Protein AF-A0A960AP74-F1 (afdb_monomer_lite)

pLDDT: mean 93.53, std 6.57, range [46.78, 98.81]

Sequence (228 aa):
TPADGPEHVERALRAAVAAGHDTDTVAAIAGSLLGAKWGVSAIPLDWRRRVHGWPGLTGRDLARLASVAVTGDEWPRRLYEGVDPQGPPVPLAADPGVWVGDVFGLADLPHEVTSVVSLCRLGDQQVPAHIPADKHVEVWLIDNAAPEENPHLEFVARDTVDLIARLRDAGETVYVHCVQARSRTPFIAAMYTARVSGVPGVQALHEVSQQLPQAHPNRAFRAHLADV

Structure (mmCIF, N/CA/C/O backbone):
data_AF-A0A960AP74-F1
#
_entry.id   AF-A0A960AP74-F1
#
loop_
_atom_site.group_PDB
_atom_site.id
_atom_site.type_symbol
_atom_site.label_atom_id
_atom_site.label_alt_id
_atom_site.label_comp_id
_atom_site.label_asym_id
_atom_site.label_entity_id
_atom_site.label_seq_id
_atom_site.pdbx_PDB_ins_code
_atom_site.Cartn_x
_atom_site.Cartn_y
_atom_site.Cartn_z
_atom_site.occupancy
_atom_site.B_iso_or_equiv
_atom_site.auth_seq_id
_atom_site.auth_comp_id
_atom_site.auth_asym_id
_atom_site.auth_atom_id
_atom_site.pdbx_PDB_model_num
ATOM 1 N N . THR A 1 1 ? 0.578 9.490 -25.017 1.00 46.78 1 THR A N 1
ATOM 2 C CA . THR A 1 1 ? 0.369 10.817 -24.392 1.00 46.78 1 THR A CA 1
ATOM 3 C C . THR A 1 1 ? 1.328 10.909 -23.228 1.00 46.78 1 THR A C 1
ATOM 5 O O . THR A 1 1 ? 1.418 9.897 -22.532 1.00 46.78 1 THR A O 1
ATOM 8 N N . PRO A 1 2 ? 2.077 12.006 -23.033 1.00 49.59 2 PRO A N 1
ATOM 9 C CA . PRO A 1 2 ? 2.968 12.110 -21.890 1.00 49.59 2 PRO A CA 1
ATOM 10 C C . PRO A 1 2 ? 2.083 12.353 -20.671 1.00 49.59 2 PRO A C 1
ATOM 12 O O . PRO A 1 2 ? 1.639 13.453 -20.389 1.00 49.59 2 PRO A O 1
ATOM 15 N N . ALA A 1 3 ? 1.669 11.250 -20.069 1.00 56.62 3 ALA A N 1
ATOM 16 C CA . ALA A 1 3 ? 1.396 11.229 -18.654 1.00 56.62 3 ALA A CA 1
ATOM 17 C C . ALA A 1 3 ? 2.725 11.544 -17.955 1.00 56.62 3 ALA A C 1
ATOM 19 O O . ALA A 1 3 ? 3.713 10.861 -18.236 1.00 56.62 3 ALA A O 1
ATOM 20 N N . ASP A 1 4 ? 2.743 12.587 -17.130 1.00 67.62 4 ASP A N 1
ATOM 21 C CA . ASP A 1 4 ? 3.904 12.971 -16.318 1.00 67.62 4 ASP A CA 1
ATOM 22 C C . ASP A 1 4 ? 3.854 12.326 -14.918 1.00 67.62 4 ASP A C 1
ATOM 24 O O . ASP A 1 4 ? 4.683 12.635 -14.065 1.00 67.62 4 ASP A O 1
ATOM 28 N N . GLY A 1 5 ? 2.892 11.424 -14.685 1.00 74.50 5 GLY A N 1
ATOM 29 C CA . GLY A 1 5 ? 2.702 10.698 -13.437 1.00 74.50 5 GLY A CA 1
ATOM 30 C C . GLY A 1 5 ? 2.853 9.173 -13.562 1.00 74.50 5 GLY A C 1
ATOM 31 O O . GLY A 1 5 ? 3.194 8.636 -14.625 1.00 74.50 5 GLY A O 1
ATOM 32 N N . PRO A 1 6 ? 2.605 8.439 -12.464 1.00 82.69 6 PRO A N 1
ATOM 33 C CA . PRO A 1 6 ? 2.788 6.986 -12.377 1.00 82.69 6 PRO A CA 1
ATOM 34 C C . PRO A 1 6 ? 1.937 6.188 -13.379 1.00 82.69 6 PRO A C 1
ATOM 36 O O . PRO A 1 6 ? 2.327 5.096 -13.793 1.00 82.69 6 PRO A O 1
ATOM 39 N N . GLU A 1 7 ? 0.838 6.754 -13.883 1.00 86.50 7 GLU A N 1
ATOM 40 C CA . GLU A 1 7 ? 0.028 6.176 -14.958 1.00 86.50 7 GLU A CA 1
ATOM 41 C C . GLU A 1 7 ? 0.818 5.956 -16.262 1.00 86.50 7 GLU A C 1
ATOM 43 O O . GLU A 1 7 ? 0.428 5.143 -17.107 1.00 86.50 7 GLU A O 1
ATOM 48 N N . HIS A 1 8 ? 1.954 6.641 -16.438 1.00 87.50 8 HIS A N 1
ATOM 49 C CA . HIS A 1 8 ? 2.847 6.407 -17.566 1.00 87.50 8 HIS A CA 1
ATOM 50 C C . HIS A 1 8 ? 3.431 4.992 -17.564 1.00 87.50 8 HIS A C 1
ATOM 52 O O . HIS A 1 8 ? 3.577 4.406 -18.636 1.00 87.50 8 HIS A O 1
ATOM 58 N N . VAL A 1 9 ? 3.723 4.426 -16.385 1.00 92.12 9 VAL A N 1
ATOM 59 C CA . VAL A 1 9 ? 4.283 3.073 -16.252 1.00 92.12 9 VAL A CA 1
ATOM 60 C C . VAL A 1 9 ? 3.325 2.053 -16.854 1.00 92.12 9 VAL A C 1
ATOM 62 O O . VAL A 1 9 ? 3.702 1.302 -17.754 1.00 92.12 9 VAL A O 1
ATOM 65 N N . GLU A 1 10 ? 2.067 2.070 -16.414 1.00 92.50 10 GLU A N 1
ATOM 66 C CA . GLU A 1 10 ? 1.058 1.136 -16.907 1.00 92.50 10 GLU A CA 1
ATOM 67 C C . GLU A 1 10 ? 0.814 1.311 -18.407 1.00 92.50 10 GLU A C 1
ATOM 69 O O . GLU A 1 10 ? 0.814 0.341 -19.167 1.00 92.50 10 GLU A O 1
ATOM 74 N N . ARG A 1 11 ? 0.640 2.554 -18.857 1.00 92.88 11 ARG A N 1
ATOM 75 C CA . ARG A 1 11 ? 0.325 2.841 -20.258 1.00 92.88 11 ARG A CA 1
ATOM 76 C C . ARG A 1 11 ? 1.453 2.450 -21.204 1.00 92.88 11 ARG A C 1
ATOM 78 O O . ARG A 1 11 ? 1.178 1.878 -22.257 1.00 92.88 11 ARG A O 1
ATOM 85 N N . ALA A 1 12 ? 2.696 2.764 -20.850 1.00 93.69 12 ALA A N 1
ATOM 86 C CA . ALA A 1 12 ? 3.855 2.444 -21.670 1.00 93.69 12 ALA A CA 1
ATOM 87 C C . ALA A 1 12 ? 4.109 0.931 -21.712 1.00 93.69 12 ALA A C 1
ATOM 89 O O . ALA A 1 12 ? 4.360 0.401 -22.791 1.00 93.69 12 ALA A O 1
ATOM 90 N N . LEU A 1 13 ? 3.949 0.221 -20.589 1.00 93.38 13 LEU A N 1
ATOM 91 C CA . LEU A 1 13 ? 4.047 -1.241 -20.569 1.00 93.38 13 LEU A CA 1
ATOM 92 C C . LEU A 1 13 ? 2.948 -1.905 -21.400 1.00 93.38 13 LEU A C 1
ATOM 94 O O . LEU A 1 13 ? 3.237 -2.781 -22.210 1.00 93.38 13 LEU A O 1
ATOM 98 N N . ARG A 1 14 ? 1.694 -1.453 -21.283 1.00 94.50 14 ARG A N 1
ATOM 99 C CA . ARG A 1 14 ? 0.602 -1.956 -22.132 1.00 94.50 14 ARG A CA 1
ATOM 100 C C . ARG A 1 14 ? 0.854 -1.689 -23.613 1.00 94.50 14 ARG A C 1
ATOM 102 O O . ARG A 1 14 ? 0.549 -2.548 -24.432 1.00 94.50 14 ARG A O 1
ATOM 109 N N . ALA A 1 15 ? 1.417 -0.532 -23.960 1.00 94.50 15 ALA A N 1
ATOM 110 C CA . ALA A 1 15 ? 1.776 -0.211 -25.338 1.00 94.50 15 ALA A CA 1
ATOM 111 C C . ALA A 1 15 ? 2.921 -1.094 -25.859 1.00 94.50 15 ALA A C 1
ATOM 113 O O . ALA A 1 15 ? 2.830 -1.591 -26.977 1.00 94.50 15 ALA A O 1
ATOM 114 N N . ALA A 1 16 ? 3.955 -1.331 -25.044 1.00 94.19 16 ALA A N 1
ATOM 115 C CA . ALA A 1 16 ? 5.045 -2.253 -25.362 1.00 94.19 16 ALA A CA 1
ATOM 116 C C . ALA A 1 16 ? 4.516 -3.669 -25.632 1.00 94.19 16 ALA A C 1
ATOM 118 O O . ALA A 1 16 ? 4.915 -4.297 -26.607 1.00 94.19 16 ALA A O 1
ATOM 119 N N . VAL A 1 17 ? 3.554 -4.129 -24.824 1.00 93.31 17 VAL A N 1
ATOM 120 C CA . VAL A 1 17 ? 2.897 -5.426 -25.021 1.00 93.31 17 VAL A CA 1
ATOM 121 C C . VAL A 1 17 ? 2.029 -5.451 -26.278 1.00 93.31 17 VAL A C 1
ATOM 123 O O . VAL A 1 17 ? 2.082 -6.393 -27.063 1.00 93.31 17 VAL A O 1
ATOM 126 N N . ALA A 1 18 ? 1.241 -4.403 -26.505 1.00 94.62 18 ALA A N 1
ATOM 127 C CA . ALA A 1 18 ? 0.350 -4.315 -27.657 1.00 94.62 18 ALA A CA 1
ATOM 128 C C . ALA A 1 18 ? 1.091 -4.168 -28.998 1.00 94.62 18 ALA A C 1
ATOM 130 O O . ALA A 1 18 ? 0.501 -4.440 -30.042 1.00 94.62 18 ALA A O 1
ATOM 131 N N . ALA A 1 19 ? 2.362 -3.753 -28.988 1.00 91.88 19 ALA A N 1
ATOM 132 C CA . ALA A 1 19 ? 3.177 -3.622 -30.194 1.00 91.88 19 ALA A CA 1
ATOM 133 C C . ALA A 1 19 ? 3.472 -4.972 -30.886 1.00 91.88 19 ALA A C 1
ATOM 135 O O . ALA A 1 19 ? 3.818 -4.980 -32.067 1.00 91.88 19 ALA A O 1
ATOM 136 N N . GLY A 1 20 ? 3.287 -6.104 -30.194 1.00 88.31 20 GLY A N 1
ATOM 137 C CA . GLY A 1 20 ? 3.444 -7.450 -30.752 1.00 88.31 20 GLY A CA 1
ATOM 138 C C . GLY A 1 20 ? 4.902 -7.915 -30.876 1.00 88.31 20 GLY A C 1
ATOM 139 O O . GLY A 1 20 ? 5.804 -7.352 -30.257 1.00 88.31 20 GLY A O 1
ATOM 140 N N . HIS A 1 21 ? 5.128 -8.971 -31.668 1.00 88.44 21 HIS A N 1
ATOM 141 C CA . HIS A 1 21 ? 6.433 -9.623 -31.880 1.00 88.44 21 HIS A CA 1
ATOM 142 C C . HIS A 1 21 ? 7.077 -10.181 -30.593 1.00 88.44 21 HIS A C 1
ATOM 144 O O . HIS A 1 21 ? 6.449 -10.975 -29.898 1.00 88.44 21 HIS A O 1
ATOM 150 N N . ASP A 1 22 ? 8.328 -9.809 -30.305 1.00 90.94 22 ASP A N 1
ATOM 151 C CA . ASP A 1 22 ? 9.116 -10.192 -29.122 1.00 90.94 22 ASP A CA 1
ATOM 152 C C . ASP A 1 22 ? 8.662 -9.375 -27.898 1.00 90.94 22 ASP A C 1
ATOM 154 O O . ASP A 1 22 ? 9.367 -8.532 -27.339 1.00 90.94 22 ASP A O 1
ATOM 158 N N . THR A 1 23 ? 7.377 -9.532 -27.587 1.00 91.31 23 THR A N 1
ATOM 159 C CA . THR A 1 23 ? 6.635 -8.705 -26.640 1.00 91.31 23 THR A CA 1
ATOM 160 C C . THR A 1 23 ? 7.194 -8.805 -25.225 1.00 91.31 23 THR A C 1
ATOM 162 O O . THR A 1 23 ? 7.262 -7.792 -24.533 1.00 91.31 23 THR A O 1
ATOM 165 N N . ASP A 1 24 ? 7.606 -9.990 -24.785 1.00 89.94 24 ASP A N 1
ATOM 166 C CA . ASP A 1 24 ? 8.195 -10.202 -23.465 1.00 89.94 24 ASP A CA 1
ATOM 167 C C . ASP A 1 24 ? 9.544 -9.490 -23.328 1.00 89.94 24 ASP A C 1
ATOM 169 O O . ASP A 1 24 ? 9.740 -8.769 -22.347 1.00 89.94 24 ASP A O 1
ATOM 173 N N . THR A 1 25 ? 10.429 -9.579 -24.325 1.00 92.94 25 THR A N 1
ATOM 174 C CA . THR A 1 25 ? 11.712 -8.854 -24.308 1.00 92.94 25 THR A CA 1
ATOM 175 C C . THR A 1 25 ? 11.510 -7.339 -24.350 1.00 92.94 25 THR A C 1
ATOM 177 O O . THR A 1 25 ? 12.104 -6.603 -23.557 1.00 92.94 25 THR A O 1
ATOM 180 N N . VAL A 1 26 ? 10.642 -6.842 -25.240 1.00 95.06 26 VAL A N 1
ATOM 181 C CA . VAL A 1 26 ? 10.361 -5.401 -25.360 1.00 95.06 26 VAL A CA 1
ATOM 182 C C . VAL A 1 26 ? 9.721 -4.863 -24.079 1.00 95.06 26 VAL A C 1
ATOM 184 O O . VAL A 1 26 ? 10.133 -3.810 -23.585 1.00 95.06 26 VAL A O 1
ATOM 187 N N . ALA A 1 27 ? 8.756 -5.585 -23.503 1.00 93.69 27 ALA A N 1
ATOM 188 C CA . ALA A 1 27 ? 8.135 -5.215 -22.235 1.00 93.69 27 ALA A CA 1
ATOM 189 C C . ALA A 1 27 ? 9.133 -5.265 -21.071 1.00 93.69 27 ALA A C 1
ATOM 191 O O . ALA A 1 27 ? 9.088 -4.384 -20.213 1.00 93.69 27 ALA A O 1
ATOM 192 N N . ALA A 1 28 ? 10.064 -6.225 -21.056 1.00 92.69 28 ALA A N 1
ATOM 193 C CA . ALA A 1 28 ? 11.122 -6.292 -20.052 1.00 92.69 28 ALA A CA 1
ATOM 194 C C . ALA A 1 28 ? 12.045 -5.064 -20.120 1.00 92.69 28 ALA A C 1
ATOM 196 O O . ALA A 1 28 ? 12.238 -4.391 -19.108 1.00 92.69 28 ALA A O 1
ATOM 197 N N . ILE A 1 29 ? 12.546 -4.708 -21.310 1.00 94.81 29 ILE A N 1
ATOM 198 C CA . ILE A 1 29 ? 13.412 -3.532 -21.505 1.00 94.81 29 ILE A CA 1
ATOM 199 C C . ILE A 1 29 ? 12.668 -2.242 -21.140 1.00 94.81 29 ILE A C 1
ATOM 201 O O . ILE A 1 29 ? 13.182 -1.418 -20.379 1.00 94.81 29 ILE A O 1
ATOM 205 N N . ALA A 1 30 ? 11.444 -2.070 -21.648 1.00 94.94 30 ALA A N 1
ATOM 206 C CA . ALA A 1 30 ? 10.615 -0.913 -21.327 1.00 94.94 30 ALA A CA 1
ATOM 207 C C . ALA A 1 30 ? 10.348 -0.825 -19.816 1.00 94.94 30 ALA A C 1
ATOM 209 O O . ALA A 1 30 ? 10.493 0.246 -19.230 1.00 94.94 30 ALA A O 1
ATOM 210 N N . GLY A 1 31 ? 10.026 -1.950 -19.174 1.00 93.12 31 GLY A N 1
ATOM 211 C CA . GLY A 1 31 ? 9.808 -2.050 -17.735 1.00 93.12 31 GLY A CA 1
ATOM 212 C C . GLY A 1 31 ? 11.031 -1.654 -16.916 1.00 93.12 31 GLY A C 1
ATOM 213 O O . GLY A 1 31 ? 10.891 -0.884 -15.968 1.00 93.12 31 GLY A O 1
ATOM 214 N N . SER A 1 32 ? 12.232 -2.094 -17.304 1.00 92.81 32 SER A N 1
ATOM 215 C CA . SER A 1 32 ? 13.478 -1.684 -16.644 1.00 92.81 32 SER A CA 1
ATOM 216 C C . SER A 1 32 ? 13.708 -0.172 -16.733 1.00 92.81 32 SER A C 1
ATOM 218 O O . SER A 1 32 ? 14.027 0.456 -15.725 1.00 92.81 32 SER A O 1
ATOM 220 N N . LEU A 1 33 ? 13.497 0.434 -17.907 1.00 94.06 33 LEU A N 1
ATOM 221 C CA . LEU A 1 33 ? 13.659 1.882 -18.098 1.00 94.06 33 LEU A CA 1
ATOM 222 C C . LEU A 1 33 ? 12.603 2.691 -17.334 1.00 94.06 33 LEU A C 1
ATOM 224 O O . LEU A 1 33 ? 12.921 3.705 -16.711 1.00 94.06 33 LEU A O 1
ATOM 228 N N . LEU A 1 34 ? 11.348 2.239 -17.354 1.00 93.50 34 LEU A N 1
ATOM 229 C CA . LEU A 1 34 ? 10.250 2.871 -16.623 1.00 93.50 34 LEU A CA 1
ATOM 230 C C . LEU A 1 34 ? 10.464 2.774 -15.112 1.00 93.50 34 LEU A C 1
ATOM 232 O O . LEU A 1 34 ? 10.303 3.777 -14.422 1.00 93.50 34 LEU A O 1
ATOM 236 N N . GLY A 1 35 ? 10.877 1.609 -14.608 1.00 91.62 35 GLY A N 1
ATOM 237 C CA . GLY A 1 35 ? 11.205 1.410 -13.198 1.00 91.62 35 GLY A CA 1
ATOM 238 C C . GLY A 1 35 ? 12.374 2.285 -12.743 1.00 91.62 35 GLY A C 1
ATOM 239 O O . GLY A 1 35 ? 12.291 2.894 -11.680 1.00 91.62 35 GLY A O 1
ATOM 240 N N . ALA A 1 36 ? 13.419 2.420 -13.567 1.00 90.56 36 ALA A N 1
ATOM 241 C CA . ALA A 1 36 ? 14.552 3.301 -13.279 1.00 90.56 36 ALA A CA 1
ATOM 242 C C . ALA A 1 36 ? 14.156 4.787 -13.247 1.00 90.56 36 ALA A C 1
ATOM 244 O O . ALA A 1 36 ? 14.651 5.536 -12.410 1.00 90.56 36 ALA A O 1
ATOM 245 N N . LYS A 1 37 ? 13.257 5.218 -14.142 1.00 91.94 37 LYS A N 1
ATOM 246 C CA . LYS A 1 37 ? 12.803 6.613 -14.220 1.00 91.94 37 LYS A CA 1
ATOM 247 C C . LYS A 1 37 ? 11.813 6.982 -13.113 1.00 91.94 37 LYS A C 1
ATOM 249 O O . LYS A 1 37 ? 11.925 8.058 -12.536 1.00 91.94 37 LYS A O 1
ATOM 254 N N . TRP A 1 38 ? 10.813 6.136 -12.878 1.00 91.94 38 TRP A N 1
ATOM 255 C CA . TRP A 1 38 ? 9.655 6.472 -12.043 1.00 91.94 38 TRP A CA 1
ATOM 256 C C . TRP A 1 38 ? 9.717 5.872 -10.638 1.00 91.94 38 TRP A C 1
ATOM 258 O O . TRP A 1 38 ? 8.996 6.328 -9.751 1.00 91.94 38 TRP A O 1
ATOM 268 N N . GLY A 1 39 ? 10.586 4.886 -10.416 1.00 91.25 39 GLY A N 1
ATOM 269 C CA . GLY A 1 39 ? 10.725 4.197 -9.140 1.00 91.25 39 GLY A CA 1
ATOM 270 C C . GLY A 1 39 ? 9.615 3.179 -8.867 1.00 91.25 39 GLY A C 1
ATOM 271 O O . GLY A 1 39 ? 8.580 3.117 -9.530 1.00 91.25 39 GLY A O 1
ATOM 272 N N . VAL A 1 40 ? 9.835 2.353 -7.842 1.00 91.94 40 VAL A N 1
ATOM 273 C CA . VAL A 1 40 ? 8.951 1.229 -7.487 1.00 91.94 40 VAL A CA 1
ATOM 274 C C . VAL A 1 40 ? 7.559 1.665 -7.010 1.00 91.94 40 VAL A C 1
ATOM 276 O O . VAL A 1 40 ? 6.594 0.919 -7.170 1.00 91.94 40 VAL A O 1
ATOM 279 N N . SER A 1 41 ? 7.430 2.870 -6.447 1.00 93.31 41 SER A N 1
ATOM 280 C CA . SER A 1 41 ? 6.151 3.429 -5.989 1.00 93.31 41 SER A CA 1
ATOM 281 C C . SER A 1 41 ? 5.219 3.837 -7.135 1.00 93.31 41 SER A C 1
ATOM 283 O O . SER A 1 41 ? 4.036 4.036 -6.887 1.00 93.31 41 SER A O 1
ATOM 285 N N . ALA A 1 42 ? 5.711 3.910 -8.376 1.00 94.38 42 ALA A N 1
ATOM 286 C CA . ALA A 1 42 ? 4.885 4.137 -9.563 1.00 94.38 42 ALA A CA 1
ATOM 287 C C . ALA A 1 42 ? 4.329 2.844 -10.188 1.00 94.38 42 ALA A C 1
ATOM 289 O O . ALA A 1 42 ? 3.507 2.903 -11.098 1.00 94.38 42 ALA A O 1
ATOM 290 N N . ILE A 1 43 ? 4.792 1.671 -9.743 1.00 94.38 43 ILE A N 1
ATOM 291 C CA . ILE A 1 43 ? 4.343 0.383 -10.282 1.00 94.38 43 ILE A CA 1
ATOM 292 C C . ILE A 1 43 ? 3.100 -0.069 -9.497 1.00 94.38 43 ILE A C 1
ATOM 294 O O . ILE A 1 43 ? 3.201 -0.182 -8.270 1.00 94.38 43 ILE A O 1
ATOM 298 N N . PRO A 1 44 ? 1.973 -0.395 -10.164 1.00 94.75 44 PRO A N 1
ATOM 299 C CA . PRO A 1 44 ? 0.764 -0.867 -9.492 1.00 94.75 44 PRO A CA 1
ATOM 300 C C . PRO A 1 44 ? 1.037 -2.038 -8.540 1.00 94.75 44 PRO A C 1
ATOM 302 O O . PRO A 1 44 ? 1.706 -3.013 -8.896 1.00 94.75 44 PRO A O 1
ATOM 305 N N . LEU A 1 45 ? 0.500 -1.970 -7.326 1.00 95.44 45 LEU A N 1
ATOM 306 C CA . LEU A 1 45 ? 0.732 -2.941 -6.260 1.00 95.44 45 LEU A CA 1
ATOM 307 C C . LEU A 1 45 ? 0.256 -4.342 -6.648 1.00 95.44 45 LEU A C 1
ATOM 309 O O . LEU A 1 45 ? 0.934 -5.326 -6.348 1.00 95.44 45 LEU A O 1
ATOM 313 N N . ASP A 1 46 ? -0.863 -4.446 -7.369 1.00 92.44 46 ASP A N 1
ATOM 314 C CA . ASP A 1 46 ? -1.347 -5.741 -7.855 1.00 92.44 46 ASP A CA 1
ATOM 315 C C . ASP A 1 46 ? -0.378 -6.378 -8.867 1.00 92.44 46 ASP A C 1
ATOM 317 O O . ASP A 1 46 ? -0.221 -7.596 -8.878 1.00 92.44 46 ASP A O 1
ATOM 321 N N . TRP A 1 47 ? 0.342 -5.575 -9.658 1.00 93.19 47 TRP A N 1
ATOM 322 C CA . TRP A 1 47 ? 1.383 -6.084 -10.556 1.00 93.19 47 TRP A CA 1
ATOM 323 C C . TRP A 1 47 ? 2.616 -6.518 -9.770 1.00 93.19 47 TRP A C 1
ATOM 325 O O . TRP A 1 47 ? 3.149 -7.601 -10.000 1.00 93.19 47 TRP A O 1
ATOM 335 N N . ARG A 1 48 ? 3.041 -5.709 -8.794 1.00 93.00 48 ARG A N 1
ATOM 336 C CA . ARG A 1 48 ? 4.201 -6.008 -7.940 1.00 93.00 48 ARG A CA 1
ATOM 337 C C . ARG A 1 48 ? 4.048 -7.317 -7.168 1.00 93.00 48 ARG A C 1
ATOM 339 O O . ARG A 1 48 ? 5.031 -8.026 -6.991 1.00 93.00 48 ARG A O 1
ATOM 346 N N . ARG A 1 49 ? 2.827 -7.638 -6.741 1.00 90.81 49 ARG A N 1
ATOM 347 C CA . ARG A 1 49 ? 2.485 -8.882 -6.037 1.00 90.81 49 ARG A CA 1
ATOM 348 C C . ARG A 1 49 ? 2.533 -10.123 -6.938 1.00 90.81 49 ARG A C 1
ATOM 350 O O . ARG A 1 49 ? 2.775 -11.220 -6.453 1.00 90.81 49 ARG A O 1
ATOM 357 N N . ARG A 1 50 ? 2.303 -9.953 -8.244 1.00 90.25 50 ARG A N 1
ATOM 358 C CA . ARG A 1 50 ? 2.247 -11.044 -9.236 1.00 90.25 50 ARG A CA 1
ATOM 359 C C . ARG A 1 50 ? 3.558 -11.252 -9.993 1.00 90.25 50 ARG A C 1
ATOM 361 O O . ARG A 1 50 ? 3.744 -12.298 -10.607 1.00 90.25 50 ARG A O 1
ATOM 368 N N . VAL A 1 51 ? 4.446 -10.259 -9.984 1.00 89.62 51 VAL A N 1
ATOM 369 C CA . VAL A 1 51 ? 5.759 -10.350 -10.625 1.00 89.62 51 VAL A CA 1
ATOM 370 C C . VAL A 1 51 ? 6.607 -11.434 -9.960 1.00 89.62 51 VAL A C 1
ATOM 372 O O . VAL A 1 51 ? 6.739 -11.486 -8.736 1.00 89.62 51 VAL A O 1
ATOM 375 N N . HIS A 1 52 ? 7.230 -12.255 -10.802 1.00 89.50 52 HIS A N 1
ATOM 376 C CA . HIS A 1 52 ? 8.155 -13.311 -10.419 1.00 89.50 52 HIS A CA 1
ATOM 377 C C . HIS A 1 52 ? 9.444 -13.224 -11.251 1.00 89.50 52 HIS A C 1
ATOM 379 O O . HIS A 1 52 ? 9.425 -12.844 -12.421 1.00 89.50 52 HIS A O 1
ATOM 385 N N . GLY A 1 53 ? 10.570 -13.592 -10.649 1.00 88.19 53 GLY A N 1
ATOM 386 C CA . GLY A 1 53 ? 11.893 -13.649 -11.265 1.00 88.19 53 GLY A CA 1
ATOM 387 C C . GLY A 1 53 ? 12.548 -15.019 -11.089 1.00 88.19 53 GLY A C 1
ATOM 388 O O . GLY A 1 53 ? 12.118 -15.835 -10.277 1.00 88.19 53 GLY A O 1
ATOM 389 N N . TRP A 1 54 ? 13.610 -15.291 -11.842 1.00 89.88 54 TRP A N 1
ATOM 390 C CA . TRP A 1 54 ? 14.375 -16.538 -11.722 1.00 89.88 54 TRP A CA 1
ATOM 391 C C . TRP A 1 54 ? 15.248 -16.551 -10.448 1.00 89.88 54 TRP A C 1
ATOM 393 O O . TRP A 1 54 ? 15.777 -15.497 -10.095 1.00 89.88 54 TRP A O 1
ATOM 403 N N . PRO A 1 55 ? 15.455 -17.700 -9.763 1.00 93.12 55 PRO A N 1
ATOM 404 C CA . PRO A 1 55 ? 14.877 -19.033 -10.010 1.00 93.12 55 PRO A CA 1
ATOM 405 C C . PRO A 1 55 ? 13.510 -19.256 -9.339 1.00 93.12 55 PRO A C 1
ATOM 407 O O . PRO A 1 55 ? 12.960 -20.349 -9.396 1.00 93.12 55 PRO A O 1
ATOM 410 N N . GLY A 1 56 ? 12.979 -18.233 -8.681 1.00 91.69 56 GLY A N 1
ATOM 411 C CA . GLY A 1 56 ? 11.724 -18.257 -7.928 1.00 91.69 56 GLY A CA 1
ATOM 412 C C . GLY A 1 56 ? 11.577 -17.008 -7.060 1.00 91.69 56 GLY A C 1
ATOM 413 O O . GLY A 1 56 ? 10.980 -17.061 -5.991 1.00 91.69 56 GLY A O 1
ATOM 414 N N . LEU A 1 57 ? 12.203 -15.906 -7.482 1.00 93.56 57 LEU A N 1
ATOM 415 C CA . LEU A 1 57 ? 12.208 -14.638 -6.768 1.00 93.56 57 LEU A CA 1
ATOM 416 C C . LEU A 1 57 ? 10.843 -13.972 -6.886 1.00 93.56 57 LEU A C 1
ATOM 418 O O . LEU A 1 57 ? 10.224 -13.978 -7.946 1.00 93.56 57 LEU A O 1
ATOM 422 N N . THR A 1 58 ? 10.397 -13.347 -5.811 1.00 92.38 58 THR A N 1
ATOM 423 C CA . THR A 1 58 ? 9.165 -12.558 -5.786 1.00 92.38 58 THR A CA 1
ATOM 424 C C . THR A 1 58 ? 9.435 -11.111 -6.210 1.00 92.38 58 THR A C 1
ATOM 426 O O . THR A 1 58 ? 10.583 -10.657 -6.228 1.00 92.38 58 THR A O 1
ATOM 429 N N . GLY A 1 59 ? 8.390 -10.324 -6.483 1.00 90.50 59 GLY A N 1
ATOM 430 C CA . GLY A 1 59 ? 8.538 -8.876 -6.684 1.00 90.50 59 GLY A CA 1
ATOM 431 C C . GLY A 1 59 ? 9.218 -8.161 -5.505 1.00 90.50 59 GLY A C 1
ATOM 432 O O . GLY A 1 59 ? 9.981 -7.214 -5.710 1.00 90.50 59 GLY A O 1
ATOM 433 N N . ARG A 1 60 ? 9.012 -8.651 -4.275 1.00 91.00 60 ARG A N 1
ATOM 434 C CA . ARG A 1 60 ? 9.709 -8.184 -3.067 1.00 91.00 60 ARG A CA 1
ATOM 435 C C . ARG A 1 60 ? 11.210 -8.467 -3.140 1.00 91.00 60 ARG A C 1
ATOM 437 O O . ARG A 1 60 ? 12.012 -7.569 -2.887 1.00 91.00 60 ARG A O 1
ATOM 444 N N . ASP A 1 61 ? 11.593 -9.681 -3.529 1.00 92.31 61 ASP A N 1
ATOM 445 C CA . ASP A 1 61 ? 13.003 -10.061 -3.667 1.00 92.31 61 ASP A CA 1
ATOM 446 C C . ASP A 1 61 ? 13.714 -9.246 -4.744 1.00 92.31 61 ASP A C 1
ATOM 448 O O . ASP A 1 61 ? 14.846 -8.811 -4.541 1.00 92.31 61 ASP A O 1
ATOM 452 N N . LEU A 1 62 ? 13.043 -8.995 -5.869 1.00 92.69 62 LEU A N 1
ATOM 453 C CA . LEU A 1 62 ? 13.588 -8.177 -6.951 1.00 92.69 62 LEU A CA 1
ATOM 454 C C . LEU A 1 62 ? 13.817 -6.727 -6.499 1.00 92.69 62 LEU A C 1
ATOM 456 O O . LEU A 1 62 ? 14.874 -6.161 -6.775 1.00 92.69 62 LEU A O 1
ATOM 460 N N . ALA A 1 63 ? 12.875 -6.138 -5.753 1.00 91.19 63 ALA A N 1
ATOM 461 C CA . ALA A 1 63 ? 13.046 -4.802 -5.180 1.00 91.19 63 ALA A CA 1
ATOM 462 C C . ALA A 1 63 ? 14.202 -4.751 -4.164 1.00 91.19 63 ALA A C 1
ATOM 464 O O . ALA A 1 63 ? 14.984 -3.798 -4.162 1.00 91.19 63 ALA A O 1
ATOM 465 N N . ARG A 1 64 ? 14.350 -5.797 -3.340 1.00 91.69 64 ARG A N 1
ATOM 466 C CA . ARG A 1 64 ? 15.487 -5.952 -2.424 1.00 91.69 64 ARG A CA 1
ATOM 467 C C . ARG A 1 64 ? 16.814 -6.007 -3.180 1.00 91.69 64 ARG A C 1
ATOM 469 O O . ARG A 1 64 ? 17.720 -5.253 -2.843 1.00 91.69 64 ARG A O 1
ATOM 476 N N . LEU A 1 65 ? 16.930 -6.862 -4.198 1.00 92.81 65 LEU A N 1
ATOM 477 C CA . LEU A 1 65 ? 18.149 -6.984 -5.005 1.00 92.81 65 LEU A CA 1
ATOM 478 C C . LEU A 1 65 ? 18.519 -5.659 -5.673 1.00 92.81 65 LEU A C 1
ATOM 480 O O . LEU A 1 65 ? 19.687 -5.282 -5.655 1.00 92.81 65 LEU A O 1
ATOM 484 N N . ALA A 1 66 ? 17.533 -4.931 -6.203 1.00 91.56 66 ALA A N 1
ATOM 485 C CA . ALA A 1 66 ? 17.757 -3.605 -6.768 1.00 91.56 66 ALA A CA 1
ATOM 486 C C . ALA A 1 66 ? 18.298 -2.621 -5.717 1.00 91.56 66 ALA A C 1
ATOM 488 O O . ALA A 1 66 ? 19.253 -1.900 -5.993 1.00 91.56 66 ALA A O 1
ATOM 489 N N . SER A 1 67 ? 17.743 -2.621 -4.499 1.00 91.00 67 SER A N 1
ATOM 490 C CA . SER A 1 67 ? 18.236 -1.768 -3.412 1.00 91.00 67 SER A CA 1
ATOM 491 C C . SER A 1 67 ? 19.675 -2.108 -3.023 1.00 91.00 67 SER A C 1
ATOM 493 O O . SER A 1 67 ? 20.500 -1.205 -2.956 1.00 91.00 67 SER A O 1
ATOM 495 N N . VAL A 1 68 ? 19.986 -3.391 -2.811 1.00 93.69 68 VAL A N 1
ATOM 496 C CA . VAL A 1 68 ? 21.341 -3.851 -2.457 1.00 93.69 68 VAL A CA 1
ATOM 497 C C . VAL A 1 68 ? 22.340 -3.490 -3.559 1.00 93.69 68 VAL A C 1
ATOM 499 O O . VAL A 1 68 ? 23.431 -3.014 -3.269 1.00 93.69 68 VAL A O 1
ATOM 502 N N . ALA A 1 69 ? 21.967 -3.661 -4.830 1.00 93.31 69 ALA A N 1
ATOM 503 C CA . ALA A 1 69 ? 22.834 -3.330 -5.958 1.00 93.31 69 ALA A CA 1
ATOM 504 C C . ALA A 1 69 ? 23.138 -1.825 -6.065 1.00 93.31 69 ALA A C 1
ATOM 506 O O . ALA A 1 69 ? 24.228 -1.455 -6.492 1.00 93.31 69 ALA A O 1
ATOM 507 N N . VAL A 1 70 ? 22.183 -0.965 -5.695 1.00 91.50 70 VAL A N 1
ATOM 508 C CA . VAL A 1 70 ? 22.338 0.496 -5.764 1.00 91.50 70 VAL A CA 1
ATOM 509 C C . VAL A 1 70 ? 23.089 1.049 -4.556 1.00 91.50 70 VAL A C 1
ATOM 511 O O . VAL A 1 70 ? 23.921 1.937 -4.730 1.00 91.50 70 VAL A O 1
ATOM 514 N N . THR A 1 71 ? 22.802 0.567 -3.343 1.00 92.56 71 THR A N 1
ATOM 515 C CA . THR A 1 71 ? 23.399 1.131 -2.120 1.00 92.56 71 THR A CA 1
ATOM 516 C C . THR A 1 71 ? 24.675 0.418 -1.684 1.00 92.56 71 THR A C 1
ATOM 518 O O . THR A 1 71 ? 25.513 1.023 -1.026 1.00 92.56 71 THR A O 1
ATOM 521 N N . GLY A 1 72 ? 24.847 -0.852 -2.061 1.00 94.19 72 GLY A N 1
ATOM 522 C CA . GLY A 1 72 ? 25.921 -1.712 -1.562 1.00 94.19 72 GLY A CA 1
ATOM 523 C C . GLY A 1 72 ? 25.693 -2.227 -0.137 1.00 94.19 72 GLY A C 1
ATOM 524 O O . GLY A 1 72 ? 26.529 -2.971 0.371 1.00 94.19 72 GLY A O 1
ATOM 525 N N . ASP A 1 73 ? 24.576 -1.864 0.498 1.00 92.25 73 ASP A N 1
ATOM 526 C CA . ASP A 1 73 ? 24.259 -2.281 1.862 1.00 92.25 73 ASP A CA 1
ATOM 527 C C . ASP A 1 73 ? 23.643 -3.681 1.885 1.00 92.25 73 ASP A C 1
ATOM 529 O O . ASP A 1 73 ? 22.836 -4.046 1.025 1.00 92.25 73 ASP A O 1
ATOM 533 N N . GLU A 1 74 ? 23.957 -4.453 2.925 1.00 90.31 74 GLU A N 1
ATOM 534 C CA . GLU A 1 74 ? 23.248 -5.702 3.189 1.00 90.31 74 GLU A CA 1
ATOM 535 C C . GLU A 1 74 ? 21.785 -5.432 3.562 1.00 90.31 74 GLU A C 1
ATOM 537 O O . GLU A 1 74 ? 21.465 -4.521 4.331 1.00 90.31 74 GLU A O 1
ATOM 542 N N . TRP A 1 75 ? 20.875 -6.267 3.051 1.00 89.94 75 TRP A N 1
ATOM 543 C CA . TRP A 1 75 ? 19.480 -6.190 3.467 1.00 89.94 75 TRP A CA 1
ATOM 544 C C . TRP A 1 75 ? 19.317 -6.780 4.873 1.00 89.94 75 TRP A C 1
ATOM 546 O O . TRP A 1 75 ? 19.716 -7.925 5.103 1.00 89.94 75 TRP A O 1
ATOM 556 N N . PRO A 1 76 ? 18.705 -6.053 5.818 1.00 87.12 76 PRO A N 1
ATOM 557 C CA . PRO A 1 76 ? 18.608 -6.511 7.193 1.00 87.12 76 PRO A CA 1
ATOM 558 C C . PRO A 1 76 ? 17.649 -7.697 7.335 1.00 87.12 76 PRO A C 1
ATOM 560 O O . PRO A 1 76 ? 16.610 -7.771 6.672 1.00 87.12 76 PRO A O 1
ATOM 563 N N . ARG A 1 77 ? 17.956 -8.595 8.282 1.00 85.19 77 ARG A N 1
ATOM 564 C CA . ARG A 1 77 ? 17.055 -9.704 8.641 1.00 85.19 77 ARG A CA 1
ATOM 565 C C . ARG A 1 77 ? 15.760 -9.222 9.281 1.00 85.19 77 ARG A C 1
ATOM 567 O O . ARG A 1 77 ? 14.673 -9.729 9.001 1.00 85.19 77 ARG A O 1
ATOM 574 N N . ARG A 1 78 ? 15.889 -8.221 10.150 1.00 82.50 78 ARG A N 1
ATOM 575 C CA . ARG A 1 78 ? 14.795 -7.541 10.837 1.00 82.50 78 ARG A CA 1
ATOM 576 C C . ARG A 1 78 ? 15.036 -6.041 10.794 1.00 82.50 78 ARG A C 1
ATOM 578 O O . ARG A 1 78 ? 16.151 -5.575 10.995 1.00 82.50 78 ARG A O 1
ATOM 585 N N . LEU A 1 79 ? 13.978 -5.297 10.521 1.00 86.69 79 LEU A N 1
ATOM 586 C CA . LEU A 1 79 ? 13.912 -3.853 10.665 1.00 86.69 79 LEU A CA 1
ATOM 587 C C . LEU A 1 79 ? 13.155 -3.497 11.943 1.00 86.69 79 LEU A C 1
ATOM 589 O O . LEU A 1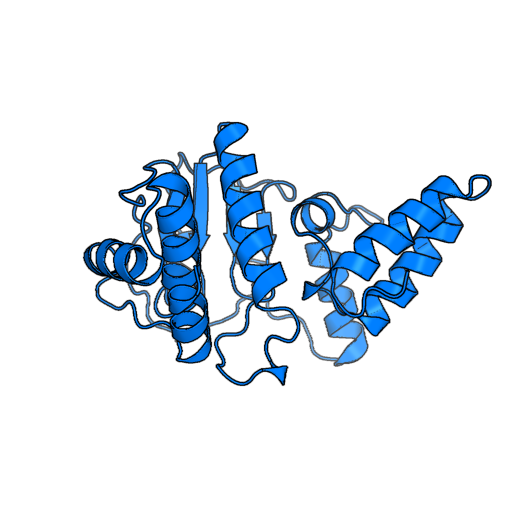 79 ? 12.305 -4.260 12.405 1.00 86.69 79 LEU A O 1
ATOM 593 N N . TYR A 1 80 ? 13.423 -2.287 12.439 1.00 89.56 80 TYR A N 1
ATOM 594 C CA . TYR A 1 80 ? 12.709 -1.660 13.559 1.00 89.56 80 TYR A CA 1
ATOM 595 C C . TYR A 1 80 ? 12.953 -2.319 14.924 1.00 89.56 80 TYR A C 1
ATOM 597 O O . TYR A 1 80 ? 12.100 -2.266 15.808 1.00 89.56 80 TYR A O 1
ATOM 605 N N . GLU A 1 81 ? 14.137 -2.907 15.114 1.00 82.44 81 GLU A N 1
ATOM 606 C CA . GLU A 1 81 ? 14.598 -3.322 16.440 1.00 82.44 81 GLU A CA 1
ATOM 607 C C . GLU A 1 81 ? 14.644 -2.115 17.392 1.00 82.44 81 GLU A C 1
ATOM 609 O O . GLU A 1 81 ? 15.089 -1.030 17.017 1.00 82.44 81 GLU A O 1
ATOM 614 N N . GLY A 1 82 ? 14.148 -2.299 18.619 1.00 83.94 82 GLY A N 1
ATOM 615 C CA . GLY A 1 82 ? 14.080 -1.239 19.632 1.00 83.94 82 GLY A CA 1
ATOM 616 C C . GLY A 1 82 ? 12.886 -0.285 19.509 1.00 83.94 82 GLY A C 1
ATOM 617 O O . GLY A 1 82 ? 12.823 0.687 20.255 1.00 83.94 82 GLY A O 1
ATOM 618 N N . VAL A 1 83 ? 11.943 -0.537 18.596 1.00 90.00 83 VAL A N 1
ATOM 619 C CA . VAL A 1 83 ? 10.654 0.173 18.559 1.00 90.00 83 VAL A CA 1
ATOM 620 C C . VAL A 1 83 ? 9.639 -0.548 19.452 1.00 90.00 83 VAL A C 1
ATOM 622 O O . VAL A 1 83 ? 9.551 -1.772 19.413 1.00 90.00 83 VAL A O 1
ATOM 625 N N . ASP A 1 84 ? 8.853 0.201 20.227 1.00 89.69 84 ASP A N 1
ATOM 626 C CA . ASP A 1 84 ? 7.823 -0.377 21.097 1.00 89.69 84 ASP A CA 1
ATOM 627 C C . ASP A 1 84 ? 6.540 -0.744 20.322 1.00 89.69 84 ASP A C 1
ATOM 629 O O . ASP A 1 84 ? 6.023 0.092 19.560 1.00 89.69 84 ASP A O 1
ATOM 633 N N . PRO A 1 85 ? 5.972 -1.948 20.543 1.00 90.88 85 PRO A N 1
ATOM 634 C CA . PRO A 1 85 ? 4.645 -2.306 20.052 1.00 90.88 85 PRO A CA 1
ATOM 635 C C . PRO A 1 85 ? 3.566 -1.373 20.609 1.00 90.88 85 PRO A C 1
ATOM 637 O O . PRO A 1 85 ? 3.628 -0.947 21.761 1.00 90.88 85 PRO A O 1
ATOM 640 N N . GLN A 1 86 ? 2.561 -1.066 19.798 1.00 89.81 86 GLN A N 1
ATOM 641 C CA . GLN A 1 86 ? 1.417 -0.239 20.181 1.00 89.81 86 GLN A CA 1
ATOM 642 C C . GLN A 1 86 ? 0.193 -1.062 20.584 1.00 89.81 86 GLN A C 1
ATOM 644 O O . GLN A 1 86 ? -0.672 -0.552 21.293 1.00 89.81 86 GLN A O 1
ATOM 649 N N . GLY A 1 87 ? 0.105 -2.319 20.150 1.00 90.31 87 GLY A N 1
ATOM 650 C CA . GLY A 1 87 ? -0.986 -3.213 20.524 1.00 90.31 87 GLY A CA 1
ATOM 651 C C . GLY A 1 87 ? -1.180 -4.364 19.539 1.00 90.31 87 GLY A C 1
ATOM 652 O O . GLY A 1 87 ? -0.484 -4.432 18.524 1.00 90.31 87 GLY A O 1
ATOM 653 N N . PRO A 1 88 ? -2.116 -5.281 19.831 1.00 93.62 88 PRO A N 1
ATOM 654 C CA . PRO A 1 88 ? -2.460 -6.355 18.908 1.00 93.62 88 PRO A CA 1
ATOM 655 C C . PRO A 1 88 ? -3.155 -5.804 17.649 1.00 93.62 88 PRO A C 1
ATOM 657 O O . PRO A 1 88 ? -3.728 -4.709 17.695 1.00 93.62 88 PRO A O 1
ATOM 660 N N . PRO A 1 89 ? -3.164 -6.562 16.537 1.00 96.44 89 PRO A N 1
ATOM 661 C CA . PRO A 1 89 ? -4.040 -6.287 15.402 1.00 96.44 89 PRO A CA 1
ATOM 662 C C . PRO A 1 89 ? -5.496 -6.103 15.845 1.00 96.44 89 PRO A C 1
ATOM 664 O O . PRO A 1 89 ? -6.001 -6.874 16.661 1.00 96.44 89 PRO A O 1
ATOM 667 N N . VAL A 1 90 ? -6.188 -5.115 15.276 1.00 96.75 90 VAL A N 1
ATOM 668 C CA . VAL A 1 90 ? -7.616 -4.871 15.540 1.00 96.75 90 VAL A CA 1
ATOM 669 C C . VAL A 1 90 ? -8.415 -4.831 14.237 1.00 96.75 90 VAL A C 1
ATOM 671 O O . VAL A 1 90 ? -7.918 -4.283 13.250 1.00 96.75 90 VAL A O 1
ATOM 674 N N . PRO A 1 91 ? -9.643 -5.378 14.192 1.00 97.75 91 PRO A N 1
ATOM 675 C CA . PRO A 1 91 ? -10.495 -5.271 13.014 1.00 97.75 91 PRO A CA 1
ATOM 676 C C . PRO A 1 91 ? -10.999 -3.831 12.857 1.00 97.75 91 PRO A C 1
ATOM 678 O O . PRO A 1 91 ? -11.400 -3.182 13.825 1.00 97.75 91 PRO A O 1
ATOM 681 N N . LEU A 1 92 ? -10.994 -3.322 11.632 1.00 97.75 92 LEU A N 1
ATOM 682 C CA . LEU A 1 92 ? -11.491 -1.999 11.285 1.00 97.75 92 LEU A CA 1
ATOM 683 C C . LEU A 1 92 ? -13.021 -1.978 11.407 1.00 97.75 92 LEU A C 1
ATOM 685 O O . LEU A 1 92 ? -13.703 -2.861 10.897 1.00 97.75 92 LEU A O 1
ATOM 689 N N . ALA A 1 93 ? -13.586 -0.962 12.061 1.00 97.50 93 ALA A N 1
ATOM 690 C CA . ALA A 1 93 ? -15.028 -0.907 12.320 1.00 97.50 93 ALA A CA 1
ATOM 691 C C . ALA A 1 93 ? -15.863 -0.860 11.027 1.00 97.50 93 ALA A C 1
ATOM 693 O O . ALA A 1 93 ? -16.959 -1.414 10.980 1.00 97.50 93 ALA A O 1
ATOM 694 N N . ALA A 1 94 ? -15.329 -0.226 9.980 1.00 97.25 94 ALA A N 1
ATOM 695 C CA . ALA A 1 94 ? -15.980 -0.105 8.679 1.00 97.25 94 ALA A CA 1
ATOM 696 C C . ALA A 1 94 ? -15.973 -1.412 7.859 1.00 97.25 94 ALA A C 1
ATOM 698 O O . ALA A 1 94 ? -16.825 -1.596 6.995 1.00 97.25 94 ALA A O 1
ATOM 699 N N . ASP A 1 95 ? -15.030 -2.320 8.127 1.00 98.25 95 ASP A N 1
ATOM 700 C CA . ASP A 1 95 ? -14.940 -3.645 7.504 1.00 98.25 95 ASP A CA 1
ATOM 701 C C . ASP A 1 95 ? -14.173 -4.598 8.436 1.00 98.25 95 ASP A C 1
ATOM 703 O O . ASP A 1 95 ? -12.940 -4.560 8.470 1.00 98.25 95 ASP A O 1
ATOM 707 N N . PRO A 1 96 ? -14.869 -5.488 9.169 1.00 97.25 96 PRO A N 1
ATOM 708 C CA . PRO A 1 96 ? -14.229 -6.402 10.112 1.00 97.25 96 PRO A CA 1
ATOM 709 C C . PRO A 1 96 ? -13.241 -7.402 9.496 1.00 97.25 96 PRO A C 1
ATOM 711 O O . PRO A 1 96 ? -12.515 -8.061 10.237 1.00 97.25 96 PRO A O 1
ATOM 714 N N . GLY A 1 97 ? -13.200 -7.551 8.166 1.00 98.25 97 GLY A N 1
ATOM 715 C CA . GLY A 1 97 ? -12.174 -8.358 7.502 1.00 98.25 97 GLY A CA 1
ATOM 716 C C . GLY A 1 97 ? -10.948 -7.564 7.043 1.00 98.25 97 GLY A C 1
ATOM 717 O O . GLY A 1 97 ? -10.037 -8.149 6.455 1.00 98.25 97 GLY A O 1
ATOM 718 N N . VAL A 1 98 ? -10.886 -6.261 7.327 1.00 98.75 98 VAL A N 1
ATOM 719 C CA . VAL A 1 98 ? -9.652 -5.471 7.275 1.00 98.75 98 VAL A CA 1
ATOM 720 C C . VAL A 1 98 ? -9.152 -5.273 8.698 1.00 98.75 98 VAL A C 1
ATOM 722 O O . VAL A 1 98 ? -9.785 -4.607 9.506 1.00 98.75 98 VAL A O 1
ATOM 725 N N . TRP A 1 99 ? -7.994 -5.834 9.007 1.00 98.56 99 TRP A N 1
ATOM 726 C CA . TRP A 1 99 ? -7.305 -5.666 10.278 1.00 98.56 99 TRP A CA 1
ATOM 727 C C . TRP A 1 99 ? -6.238 -4.589 10.150 1.00 98.56 99 TRP A C 1
ATOM 729 O O . TRP A 1 99 ? -5.568 -4.488 9.124 1.00 98.56 99 TRP A 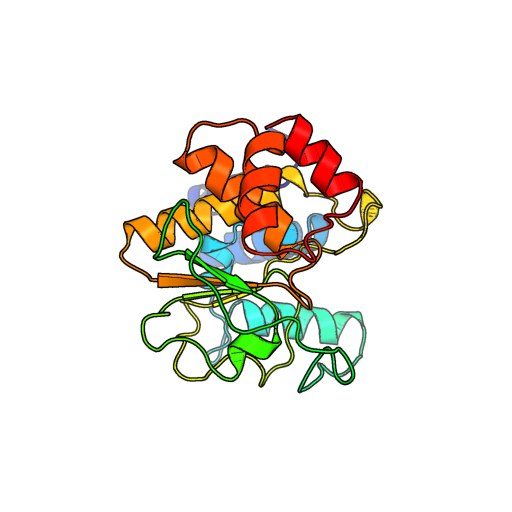O 1
ATOM 739 N N . VAL A 1 100 ? -6.050 -3.797 11.198 1.00 98.31 100 VAL A N 1
ATOM 740 C CA . VAL A 1 100 ? -5.061 -2.720 11.245 1.00 98.31 100 VAL A CA 1
ATOM 741 C C . VAL A 1 100 ? -4.144 -2.872 12.448 1.00 98.31 100 VAL A C 1
ATOM 743 O O . VAL A 1 100 ? -4.558 -3.347 13.504 1.00 98.31 100 VAL A O 1
ATOM 746 N N . GLY A 1 101 ? -2.887 -2.463 12.294 1.00 97.00 101 GLY A N 1
ATOM 747 C CA . GLY A 1 101 ? -1.929 -2.512 13.391 1.00 97.00 101 GLY A CA 1
ATOM 748 C C . GLY A 1 101 ? -0.530 -2.034 13.026 1.00 97.00 101 GLY A C 1
ATOM 749 O O . GLY A 1 101 ? -0.322 -1.228 12.104 1.00 97.00 101 GLY A O 1
ATOM 750 N N . ASP A 1 102 ? 0.430 -2.491 13.820 1.00 96.31 102 ASP A N 1
ATOM 751 C CA . ASP A 1 102 ? 1.851 -2.184 13.706 1.00 96.31 102 ASP A CA 1
ATOM 752 C C . ASP A 1 102 ? 2.656 -3.390 13.178 1.00 96.31 102 ASP A C 1
ATOM 754 O O . ASP A 1 102 ? 2.105 -4.438 12.839 1.00 96.31 102 ASP A O 1
ATOM 758 N N . VAL A 1 103 ? 3.974 -3.251 13.039 1.00 96.00 103 VAL A N 1
ATOM 759 C CA . VAL A 1 103 ? 4.802 -4.319 12.456 1.00 96.00 103 VAL A CA 1
ATOM 760 C C . VAL A 1 103 ? 4.910 -5.545 13.364 1.00 96.00 103 VAL A C 1
ATOM 762 O O . VAL A 1 103 ? 5.152 -6.645 12.874 1.00 96.00 103 VAL A O 1
ATOM 765 N N . PHE A 1 104 ? 4.707 -5.383 14.671 1.00 94.25 104 PHE A N 1
ATOM 766 C CA . PHE A 1 104 ? 4.825 -6.460 15.649 1.00 94.25 104 PHE A CA 1
ATOM 767 C C . PHE A 1 104 ? 3.628 -7.404 15.605 1.00 94.25 104 PHE A C 1
ATOM 769 O O . PHE A 1 104 ? 3.795 -8.588 15.887 1.00 94.25 104 PHE A O 1
ATOM 776 N N . GLY A 1 105 ? 2.471 -6.926 15.135 1.00 94.81 105 GLY A N 1
ATOM 777 C CA . GLY A 1 105 ? 1.319 -7.778 14.837 1.00 94.81 105 GLY A CA 1
ATOM 778 C C . GLY A 1 105 ? 1.623 -8.911 13.847 1.00 94.81 105 GLY A C 1
ATOM 779 O O . GLY A 1 105 ? 0.974 -9.946 13.906 1.00 94.81 105 GLY A O 1
ATOM 780 N N . LEU A 1 106 ? 2.658 -8.784 13.000 1.00 94.94 106 LEU A N 1
ATOM 781 C CA . LEU A 1 106 ? 3.096 -9.878 12.121 1.00 94.94 106 LEU A CA 1
ATOM 782 C C . LEU A 1 106 ? 3.558 -11.121 12.897 1.00 94.94 106 LEU A C 1
ATOM 784 O O . LEU A 1 106 ? 3.476 -12.223 12.368 1.00 94.94 106 LEU A O 1
ATOM 788 N N . ALA A 1 107 ? 4.050 -10.975 14.129 1.00 91.19 107 ALA A N 1
ATOM 789 C CA . ALA A 1 107 ? 4.520 -12.112 14.919 1.00 91.19 107 ALA A CA 1
ATOM 790 C C . ALA A 1 107 ? 3.377 -13.008 15.429 1.00 91.19 107 ALA A C 1
ATOM 792 O O . ALA A 1 107 ? 3.616 -14.185 15.691 1.00 91.19 107 ALA A O 1
ATOM 793 N N . ASP A 1 108 ? 2.168 -12.458 15.559 1.00 90.19 108 ASP A N 1
ATOM 794 C CA . ASP A 1 108 ? 0.983 -13.133 16.093 1.00 90.19 108 ASP A CA 1
ATOM 795 C C . ASP A 1 108 ? -0.271 -12.625 15.363 1.00 90.19 108 ASP A C 1
ATOM 797 O O . ASP A 1 108 ? -1.087 -11.870 15.898 1.00 90.19 108 ASP A O 1
ATOM 801 N N . LEU A 1 109 ? -0.365 -12.966 14.073 1.00 94.00 109 LEU A N 1
ATOM 802 C CA . LEU A 1 109 ? -1.521 -12.603 13.258 1.00 94.00 109 LEU A CA 1
ATOM 803 C C . LEU A 1 109 ? -2.731 -13.469 13.632 1.00 94.00 109 LEU A C 1
ATOM 805 O O . LEU A 1 109 ? -2.578 -14.685 13.783 1.00 94.00 109 LEU A O 1
ATOM 809 N N . PRO A 1 110 ? -3.943 -12.886 13.683 1.00 92.81 110 PRO A N 1
ATOM 810 C CA . PRO A 1 110 ? -5.170 -13.668 13.730 1.00 92.81 110 PRO A CA 1
ATOM 811 C C . PRO A 1 110 ? -5.188 -14.692 12.593 1.00 92.81 110 PRO A C 1
ATOM 813 O O . PRO A 1 110 ? -4.885 -14.358 11.447 1.00 92.81 110 PRO A O 1
ATOM 816 N N . HIS A 1 111 ? -5.549 -15.937 12.904 1.00 91.62 111 HIS A N 1
ATOM 817 C CA . HIS A 1 111 ? -5.541 -17.047 11.946 1.00 91.62 111 HIS A CA 1
ATOM 818 C C . HIS A 1 111 ? -6.444 -16.829 10.722 1.00 91.62 111 HIS A C 1
ATOM 820 O O . HIS A 1 111 ? -6.266 -17.481 9.697 1.00 91.62 111 HIS A O 1
ATOM 826 N N . GLU A 1 112 ? -7.415 -15.923 10.828 1.00 94.56 112 GLU A N 1
ATOM 827 C CA . GLU A 1 112 ? -8.303 -15.528 9.746 1.00 94.56 112 GLU A CA 1
ATOM 828 C C . GLU A 1 112 ? -7.603 -14.662 8.697 1.00 94.56 112 GLU A C 1
ATOM 830 O O . GLU A 1 112 ? -8.118 -14.576 7.585 1.00 94.56 112 GLU A O 1
ATOM 835 N N . VAL A 1 113 ? -6.475 -14.012 9.028 1.00 97.19 113 VAL A N 1
ATOM 836 C CA . VAL A 1 113 ? -5.702 -13.160 8.113 1.00 97.19 113 VAL A CA 1
ATOM 837 C C . VAL A 1 113 ? -5.051 -14.013 7.031 1.00 97.19 113 VAL A C 1
ATOM 839 O O . VAL A 1 113 ? -4.206 -14.863 7.300 1.00 97.19 113 VAL A O 1
ATOM 842 N N . THR A 1 114 ? -5.401 -13.732 5.779 1.00 97.12 114 THR A N 1
ATOM 843 C CA . THR A 1 114 ? -4.906 -14.463 4.607 1.00 97.12 114 THR A CA 1
ATOM 844 C C . THR A 1 114 ? -4.024 -13.606 3.700 1.00 97.12 114 THR A C 1
ATOM 846 O O . THR A 1 114 ? -3.311 -14.143 2.854 1.00 97.12 114 THR A O 1
ATOM 849 N N . SER A 1 115 ? -4.046 -12.279 3.867 1.00 97.50 115 SER A N 1
ATOM 850 C CA . SER A 1 115 ? -3.259 -11.324 3.079 1.00 97.50 115 SER A CA 1
ATOM 851 C C . SER A 1 115 ? -2.668 -10.209 3.943 1.00 97.50 115 SER A C 1
ATOM 853 O O . SER A 1 115 ? -3.278 -9.771 4.915 1.00 97.50 115 SER A O 1
ATOM 855 N N . VAL A 1 116 ? -1.494 -9.699 3.563 1.00 98.00 116 VAL A N 1
ATOM 856 C CA . VAL A 1 116 ? -0.772 -8.648 4.299 1.00 98.00 116 VAL A CA 1
ATOM 857 C C . VAL A 1 116 ? -0.380 -7.497 3.369 1.00 98.00 116 VAL A C 1
ATOM 859 O O . VAL A 1 116 ? 0.261 -7.696 2.336 1.00 98.00 116 VAL A O 1
ATOM 862 N N . VAL A 1 117 ? -0.713 -6.272 3.776 1.00 98.44 117 VAL A N 1
ATOM 863 C CA . VAL A 1 117 ? -0.330 -5.016 3.121 1.00 98.44 117 VAL A CA 1
ATOM 864 C C . VAL A 1 117 ? 0.552 -4.215 4.081 1.00 98.44 117 VAL A C 1
ATOM 866 O O . VAL A 1 117 ? 0.078 -3.573 5.021 1.00 98.44 117 VAL A O 1
ATOM 869 N N . SER A 1 118 ? 1.861 -4.250 3.845 1.00 98.19 118 SER A N 1
ATOM 870 C CA . SER A 1 118 ? 2.860 -3.591 4.689 1.00 98.19 118 SER A CA 1
ATOM 871 C C . SER A 1 118 ? 3.178 -2.198 4.153 1.00 98.19 118 SER A C 1
ATOM 873 O O . SER A 1 118 ? 3.815 -2.059 3.122 1.00 98.19 118 SER A O 1
ATOM 875 N N . LEU A 1 119 ? 2.806 -1.140 4.865 1.00 98.44 119 LEU A N 1
ATOM 876 C CA . LEU A 1 119 ? 3.070 0.269 4.526 1.00 98.44 119 LEU A CA 1
ATOM 877 C C . LEU A 1 119 ? 4.496 0.721 4.889 1.00 98.44 119 LEU A C 1
ATOM 879 O O . LEU A 1 119 ? 4.770 1.900 5.127 1.00 98.44 119 LEU A O 1
ATOM 883 N N . CYS A 1 120 ? 5.403 -0.233 5.045 1.00 95.25 120 CYS A N 1
ATOM 884 C CA . CYS A 1 120 ? 6.793 -0.031 5.401 1.00 95.25 120 CYS A CA 1
ATOM 885 C C . CYS A 1 120 ? 7.647 -1.145 4.795 1.00 95.25 120 CYS A C 1
ATOM 887 O O . CYS A 1 120 ? 7.137 -2.191 4.394 1.00 95.25 120 CYS A O 1
ATOM 889 N N . ARG A 1 121 ? 8.960 -0.902 4.750 1.00 92.44 121 ARG A N 1
ATOM 890 C CA . ARG A 1 121 ? 9.933 -1.927 4.373 1.00 92.44 121 ARG A CA 1
ATOM 891 C C . ARG A 1 121 ? 10.010 -2.988 5.458 1.00 92.44 121 ARG A C 1
ATOM 893 O O . ARG A 1 121 ? 9.922 -2.651 6.637 1.00 92.44 121 ARG A O 1
ATOM 900 N N . LEU A 1 122 ? 10.246 -4.234 5.071 1.00 93.94 122 LEU A N 1
ATOM 901 C CA . LEU A 1 122 ? 10.448 -5.333 6.010 1.00 93.94 122 LEU A CA 1
ATOM 902 C C . LEU A 1 122 ? 11.783 -6.038 5.773 1.00 93.94 122 LEU A C 1
ATOM 904 O O . LEU A 1 122 ? 12.239 -6.211 4.642 1.00 93.94 122 LEU A O 1
ATOM 908 N N . GLY A 1 123 ? 12.388 -6.498 6.861 1.00 91.31 123 GLY A N 1
ATOM 909 C CA . GLY A 1 123 ? 13.479 -7.459 6.834 1.00 91.31 123 GLY A CA 1
ATOM 910 C C . GLY A 1 123 ? 13.013 -8.812 6.295 1.00 91.31 123 GLY A C 1
ATOM 911 O O . GLY A 1 123 ? 11.818 -9.135 6.307 1.00 91.31 123 GLY A O 1
ATOM 912 N N . ASP A 1 124 ? 13.949 -9.601 5.781 1.00 84.38 124 ASP A N 1
ATOM 913 C CA . ASP A 1 124 ? 13.641 -10.825 5.029 1.00 84.38 124 ASP A CA 1
ATOM 914 C C . ASP A 1 124 ? 12.912 -11.912 5.847 1.00 84.38 124 ASP A C 1
ATOM 916 O O . ASP A 1 124 ? 12.206 -12.729 5.261 1.00 84.38 124 ASP A O 1
ATOM 920 N N . GLN A 1 125 ? 12.969 -11.859 7.183 1.00 83.81 125 GLN A N 1
ATOM 921 C CA . GLN A 1 125 ? 12.317 -12.816 8.089 1.00 83.81 125 GLN A CA 1
ATOM 922 C C . GLN A 1 125 ? 11.075 -12.279 8.821 1.00 83.81 125 GLN A C 1
ATOM 924 O O . GLN A 1 125 ? 10.573 -12.941 9.727 1.00 83.81 125 GLN A O 1
ATOM 929 N N . GLN A 1 126 ? 10.583 -11.079 8.491 1.00 89.56 126 GLN A N 1
ATOM 930 C CA . GLN A 1 126 ? 9.465 -10.470 9.234 1.00 89.56 126 GLN A CA 1
ATOM 931 C C . GLN A 1 126 ? 8.073 -10.863 8.730 1.00 89.56 126 GLN A C 1
ATOM 933 O O . GLN A 1 126 ? 7.106 -10.698 9.465 1.00 89.56 126 GLN A O 1
ATOM 938 N N . VAL A 1 127 ? 7.951 -11.373 7.502 1.00 87.56 127 VAL A N 1
ATOM 939 C CA . VAL A 1 127 ? 6.658 -11.813 6.957 1.00 87.56 127 VAL A CA 1
ATOM 940 C C . VAL A 1 127 ? 6.411 -13.263 7.375 1.00 87.56 127 VAL A C 1
ATOM 942 O O . VAL A 1 127 ? 7.286 -14.101 7.138 1.00 87.56 127 VAL A O 1
ATOM 945 N N . PRO A 1 128 ? 5.255 -13.590 7.976 1.00 89.62 128 PRO A N 1
ATOM 946 C CA . PRO A 1 128 ? 4.969 -14.955 8.398 1.00 89.62 128 PRO A CA 1
ATOM 947 C C . PRO A 1 128 ? 4.930 -15.935 7.228 1.00 89.62 128 PRO A C 1
ATOM 949 O O . PRO A 1 128 ? 4.292 -15.676 6.213 1.00 89.62 128 PRO A O 1
ATOM 952 N N . ALA A 1 129 ? 5.550 -17.104 7.402 1.00 86.88 129 ALA A N 1
ATOM 953 C CA . ALA A 1 129 ? 5.663 -18.117 6.348 1.00 86.88 129 ALA A CA 1
ATOM 954 C C . ALA A 1 129 ? 4.313 -18.686 5.866 1.00 86.88 129 ALA A C 1
ATOM 956 O O . ALA A 1 129 ? 4.248 -19.259 4.783 1.00 86.88 129 ALA A O 1
ATOM 957 N N . HIS A 1 130 ? 3.247 -18.550 6.664 1.00 88.69 130 HIS A N 1
ATOM 958 C CA . HIS A 1 130 ? 1.903 -18.983 6.281 1.00 88.69 130 HIS A CA 1
ATOM 959 C C . HIS A 1 130 ? 1.217 -18.020 5.304 1.00 88.69 130 HIS A C 1
ATOM 961 O O . HIS A 1 130 ? 0.220 -18.407 4.704 1.00 88.69 130 HIS A O 1
ATOM 967 N N . ILE A 1 131 ? 1.731 -16.794 5.137 1.00 93.00 131 ILE A N 1
ATOM 968 C CA . ILE A 1 131 ? 1.230 -15.837 4.151 1.00 93.00 131 ILE A CA 1
ATOM 969 C C . ILE A 1 131 ? 1.930 -16.123 2.818 1.00 93.00 131 ILE A C 1
ATOM 971 O O . ILE A 1 131 ? 3.150 -15.949 2.723 1.00 93.00 131 ILE A O 1
ATOM 975 N N . PRO A 1 132 ? 1.198 -16.555 1.776 1.00 91.19 132 PRO A N 1
ATOM 976 C CA . PRO A 1 132 ? 1.788 -16.781 0.465 1.00 91.19 132 PRO A CA 1
ATOM 977 C C . PRO A 1 132 ? 2.424 -15.506 -0.099 1.00 91.19 132 PRO A C 1
ATOM 979 O O . PRO A 1 132 ? 1.951 -14.394 0.143 1.00 91.19 132 PRO A O 1
ATOM 982 N N . ALA A 1 133 ? 3.475 -15.660 -0.904 1.00 88.00 133 ALA A N 1
ATOM 983 C CA . ALA A 1 133 ? 4.178 -14.527 -1.505 1.00 88.00 133 ALA A CA 1
ATOM 984 C C . ALA A 1 133 ? 3.260 -13.629 -2.354 1.00 88.00 133 ALA A C 1
ATOM 986 O O . ALA A 1 133 ? 3.397 -12.410 -2.337 1.00 88.00 133 ALA A O 1
ATOM 987 N N . ASP A 1 134 ? 2.287 -14.218 -3.052 1.00 88.56 134 ASP A N 1
ATOM 988 C CA . ASP A 1 134 ? 1.285 -13.502 -3.841 1.00 88.56 134 ASP A CA 1
ATOM 989 C C . ASP A 1 134 ? 0.149 -12.920 -2.984 1.00 88.56 134 ASP A C 1
ATOM 991 O O . ASP A 1 134 ? -0.769 -12.311 -3.523 1.00 88.56 134 ASP A O 1
ATOM 995 N N . LYS A 1 135 ? 0.178 -13.078 -1.659 1.00 93.44 135 LYS A N 1
ATOM 996 C CA . LYS A 1 135 ? -0.755 -12.466 -0.696 1.00 93.44 135 LYS A CA 1
ATOM 997 C C . LYS A 1 135 ? -0.081 -11.424 0.195 1.00 93.44 135 LYS A C 1
ATOM 999 O O . LYS A 1 135 ? -0.732 -10.839 1.057 1.00 93.44 135 LYS A O 1
ATOM 1004 N N . HIS A 1 136 ? 1.197 -11.137 -0.044 1.00 95.12 136 HIS A N 1
ATOM 1005 C CA . HIS A 1 136 ? 1.940 -10.076 0.625 1.00 95.12 136 HIS A CA 1
ATOM 1006 C C . HIS A 1 136 ? 2.348 -8.976 -0.357 1.00 95.12 136 HIS A C 1
ATOM 1008 O O . HIS A 1 136 ? 2.748 -9.243 -1.489 1.00 95.12 136 HIS A O 1
ATOM 1014 N N . VAL A 1 137 ? 2.279 -7.719 0.080 1.00 95.62 137 VAL A N 1
ATOM 1015 C CA . VAL A 1 137 ? 2.894 -6.602 -0.640 1.00 95.62 137 VAL A CA 1
ATOM 1016 C C . VAL A 1 137 ? 3.476 -5.567 0.323 1.00 95.62 137 VAL A C 1
ATOM 1018 O O . VAL A 1 137 ? 2.864 -5.215 1.330 1.00 95.62 137 VAL A O 1
ATOM 1021 N N . GLU A 1 138 ? 4.653 -5.034 -0.014 1.00 95.62 138 GLU A N 1
ATOM 1022 C CA . GLU A 1 138 ? 5.233 -3.861 0.650 1.00 95.62 138 GLU A CA 1
ATOM 1023 C C . GLU A 1 138 ? 4.899 -2.585 -0.129 1.00 95.62 138 GLU A C 1
ATOM 1025 O O . GLU A 1 138 ? 5.346 -2.389 -1.257 1.00 95.62 138 GLU A O 1
ATOM 1030 N N . VAL A 1 139 ? 4.147 -1.672 0.463 1.00 97.12 139 VAL A N 1
ATOM 1031 C CA . VAL A 1 139 ? 3.870 -0.348 -0.087 1.00 97.12 139 VAL A CA 1
ATOM 1032 C C . VAL A 1 139 ? 5.009 0.599 0.290 1.00 97.12 139 VAL A C 1
ATOM 1034 O O . VAL A 1 139 ? 5.358 0.758 1.461 1.00 97.12 139 VAL A O 1
ATOM 1037 N N . TRP A 1 140 ? 5.585 1.262 -0.714 1.00 92.19 140 TRP A N 1
ATOM 1038 C CA . TRP A 1 140 ? 6.622 2.278 -0.519 1.00 92.19 140 TRP A CA 1
ATOM 1039 C C . TRP A 1 140 ? 5.974 3.611 -0.148 1.00 92.19 140 TRP A C 1
ATOM 1041 O O . TRP A 1 140 ? 5.840 4.505 -0.978 1.00 92.19 140 TRP A O 1
ATOM 1051 N N . LEU A 1 141 ? 5.532 3.697 1.105 1.00 96.56 141 LEU A N 1
ATOM 1052 C CA . LEU A 1 141 ? 4.956 4.892 1.706 1.00 96.56 141 LEU A CA 1
ATOM 1053 C C . LEU A 1 141 ? 5.852 5.341 2.865 1.00 96.56 141 LEU A C 1
ATOM 1055 O O . LEU A 1 141 ? 5.988 4.643 3.878 1.00 96.56 141 LEU A O 1
ATOM 1059 N N . ILE A 1 142 ? 6.492 6.498 2.712 1.00 96.56 142 ILE A N 1
ATOM 1060 C CA . ILE A 1 142 ? 7.463 7.013 3.679 1.00 96.56 142 ILE A CA 1
ATOM 1061 C C . ILE A 1 142 ? 6.747 7.899 4.691 1.00 96.56 142 ILE A C 1
ATOM 1063 O O . ILE A 1 142 ? 5.963 8.770 4.323 1.00 96.56 142 ILE A O 1
ATOM 1067 N N . ASP A 1 143 ? 7.021 7.699 5.983 1.00 97.00 143 ASP A N 1
ATOM 1068 C CA . ASP A 1 143 ? 6.435 8.513 7.056 1.00 97.00 143 ASP A CA 1
ATOM 1069 C C . ASP A 1 143 ? 7.122 9.871 7.202 1.00 97.00 143 ASP A C 1
ATOM 1071 O O . ASP A 1 143 ? 7.655 10.231 8.250 1.00 97.00 143 ASP A O 1
ATOM 1075 N N . ASN A 1 144 ? 7.143 10.612 6.108 1.00 97.56 144 ASN A N 1
ATOM 1076 C CA . ASN A 1 144 ? 7.707 11.937 6.024 1.00 97.56 144 ASN A CA 1
ATOM 1077 C C . ASN A 1 144 ? 6.756 12.799 5.197 1.00 97.56 144 ASN A C 1
ATOM 1079 O O . ASN A 1 144 ? 6.180 12.358 4.207 1.00 97.56 144 ASN A O 1
ATOM 1083 N N . ALA A 1 145 ? 6.566 14.034 5.642 1.00 96.69 145 ALA A N 1
ATOM 1084 C CA . ALA A 1 145 ? 5.672 14.977 4.997 1.00 96.69 145 ALA A CA 1
ATOM 1085 C C . ALA A 1 145 ? 6.346 15.808 3.894 1.00 96.69 145 ALA A C 1
ATOM 1087 O O . ALA A 1 145 ? 5.728 16.739 3.378 1.00 96.69 145 ALA A O 1
ATOM 1088 N N . ALA A 1 146 ? 7.618 15.550 3.602 1.00 96.69 146 ALA A N 1
ATOM 1089 C CA . ALA A 1 146 ? 8.326 16.167 2.494 1.00 96.69 146 ALA A CA 1
ATOM 1090 C C . ALA A 1 146 ? 7.856 15.538 1.159 1.00 96.69 146 ALA A C 1
ATOM 1092 O O . ALA A 1 146 ? 7.840 14.307 1.061 1.00 96.69 146 ALA A O 1
ATOM 1093 N N . PRO A 1 147 ? 7.416 16.328 0.158 1.00 92.25 147 PRO A N 1
ATOM 1094 C CA . PRO A 1 147 ? 6.890 15.795 -1.105 1.00 92.25 147 PRO A CA 1
ATOM 1095 C C . PRO A 1 147 ? 7.860 14.869 -1.851 1.00 92.25 147 PRO A C 1
ATOM 1097 O O . PRO A 1 147 ? 7.436 13.885 -2.449 1.00 92.25 147 PRO A O 1
ATOM 1100 N N . GLU A 1 148 ? 9.160 15.145 -1.780 1.00 93.81 148 GLU A N 1
ATOM 1101 C CA . GLU A 1 148 ? 10.226 14.365 -2.410 1.00 93.81 148 GLU A CA 1
ATOM 1102 C C . GLU A 1 148 ? 10.362 12.941 -1.851 1.00 93.81 148 GLU A C 1
ATOM 1104 O O . GLU A 1 148 ? 10.816 12.044 -2.556 1.00 93.81 148 GLU A O 1
ATOM 1109 N N . GLU A 1 149 ? 9.911 12.708 -0.617 1.00 95.06 149 GLU A N 1
ATOM 1110 C CA . GLU A 1 149 ? 9.909 11.383 0.015 1.00 95.06 149 GLU A CA 1
ATOM 1111 C C . GLU A 1 149 ? 8.730 10.522 -0.462 1.00 95.06 149 GLU A C 1
ATOM 1113 O O . GLU A 1 149 ? 8.757 9.297 -0.347 1.00 95.06 149 GLU A O 1
ATOM 1118 N N . ASN A 1 150 ? 7.681 11.153 -1.000 1.00 95.69 150 ASN A N 1
ATOM 1119 C CA . ASN A 1 150 ? 6.486 10.491 -1.518 1.00 95.69 150 ASN A CA 1
ATOM 1120 C C . ASN A 1 150 ? 6.065 11.110 -2.867 1.00 95.69 150 ASN A C 1
ATOM 1122 O O . ASN A 1 150 ? 4.974 11.681 -2.961 1.00 95.69 150 ASN A O 1
ATOM 1126 N N . PRO A 1 151 ? 6.880 10.971 -3.932 1.00 93.38 151 PRO A N 1
ATOM 1127 C CA . PRO A 1 151 ? 6.647 11.645 -5.215 1.00 93.38 151 PRO A CA 1
ATOM 1128 C C . PRO A 1 151 ? 5.326 11.242 -5.893 1.00 93.38 151 PRO A C 1
ATOM 1130 O O . PRO A 1 151 ? 4.799 11.996 -6.703 1.00 93.38 151 PRO A O 1
ATOM 1133 N N . HIS A 1 152 ? 4.771 10.079 -5.528 1.00 95.12 152 HIS A N 1
ATOM 1134 C CA . HIS A 1 152 ? 3.538 9.512 -6.090 1.00 95.12 152 HIS A CA 1
ATOM 1135 C C . HIS A 1 152 ? 2.438 9.323 -5.032 1.00 95.12 152 HIS A C 1
ATOM 1137 O O . HIS A 1 152 ? 1.665 8.372 -5.126 1.00 95.12 152 HIS A O 1
ATOM 1143 N N . LEU A 1 153 ? 2.382 10.174 -3.994 1.00 96.25 153 LEU A N 1
ATOM 1144 C CA . LEU A 1 153 ? 1.526 9.973 -2.810 1.00 96.25 153 LEU A CA 1
ATOM 1145 C C . LEU A 1 153 ? 0.066 9.622 -3.142 1.00 96.25 153 LEU A C 1
ATOM 1147 O O . LEU A 1 153 ? -0.435 8.616 -2.647 1.00 96.25 153 LEU A O 1
ATOM 1151 N N . GLU A 1 154 ? -0.604 10.419 -3.980 1.00 95.62 154 GLU A N 1
ATOM 1152 C CA . GLU A 1 154 ? -2.011 10.186 -4.346 1.00 95.62 154 GLU A CA 1
ATOM 1153 C C . GLU A 1 154 ? -2.201 8.818 -5.011 1.00 95.62 154 GLU A C 1
ATOM 1155 O O . GLU A 1 154 ? -3.102 8.059 -4.652 1.00 95.62 154 GLU A O 1
ATOM 1160 N N . PHE A 1 155 ? -1.345 8.487 -5.978 1.00 95.94 155 PHE A N 1
ATOM 1161 C CA . PHE A 1 155 ? -1.392 7.201 -6.665 1.00 95.94 155 PHE A CA 1
ATOM 1162 C C . PHE A 1 155 ? -1.177 6.044 -5.691 1.00 95.94 155 PHE A C 1
ATOM 1164 O O . PHE A 1 155 ? -1.983 5.119 -5.673 1.00 95.94 155 PHE A O 1
ATOM 1171 N N . VAL A 1 156 ? -0.144 6.121 -4.849 1.00 97.56 156 VAL A N 1
ATOM 1172 C CA . VAL A 1 156 ? 0.183 5.074 -3.874 1.00 97.56 156 VAL A CA 1
ATOM 1173 C C . VAL A 1 156 ? -0.957 4.882 -2.877 1.00 97.56 156 VAL A C 1
ATOM 1175 O O . VAL A 1 156 ? -1.336 3.743 -2.605 1.00 97.56 156 VAL A O 1
ATOM 1178 N N . ALA A 1 157 ? -1.528 5.964 -2.341 1.00 98.06 157 ALA A N 1
ATOM 1179 C CA . ALA A 1 157 ? -2.626 5.888 -1.381 1.00 98.06 157 ALA A CA 1
ATOM 1180 C C . ALA A 1 157 ? -3.873 5.245 -2.006 1.00 98.06 157 ALA A C 1
ATOM 1182 O O . ALA A 1 157 ? -4.411 4.282 -1.457 1.00 98.06 157 ALA A O 1
ATOM 1183 N N . ARG A 1 158 ? -4.284 5.719 -3.188 1.00 97.38 158 ARG A N 1
ATOM 1184 C CA . ARG A 1 158 ? -5.427 5.173 -3.930 1.00 97.38 158 ARG A CA 1
ATOM 1185 C C . ARG A 1 158 ? -5.219 3.712 -4.319 1.00 97.38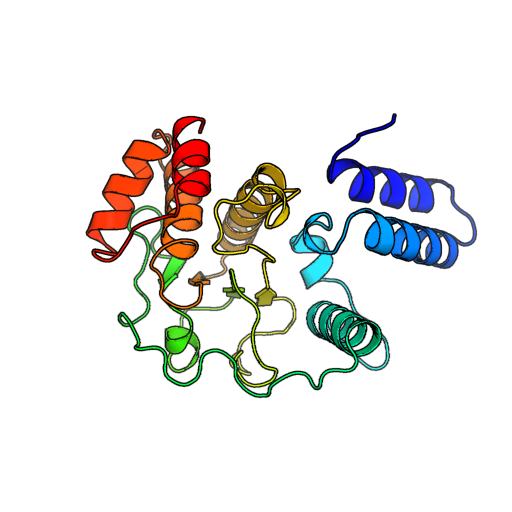 158 ARG A C 1
ATOM 1187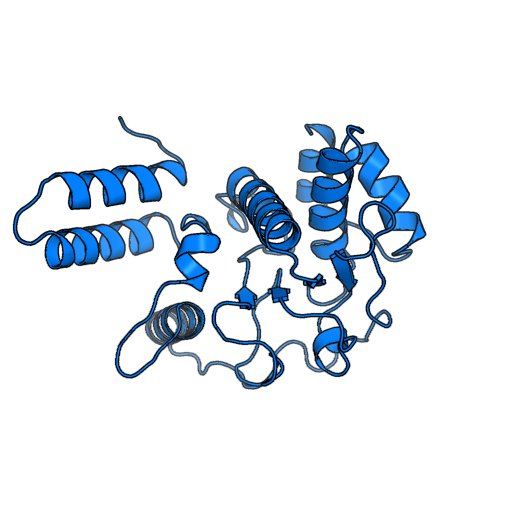 O O . ARG A 1 158 ? -6.085 2.896 -4.028 1.00 97.38 158 ARG A O 1
ATOM 1194 N N . ASP A 1 159 ? -4.078 3.364 -4.912 1.00 98.00 159 ASP A N 1
ATOM 1195 C CA . ASP A 1 159 ? -3.813 1.988 -5.348 1.00 98.00 159 ASP A CA 1
ATOM 1196 C C . ASP A 1 159 ? -3.703 1.023 -4.156 1.00 98.00 159 ASP A C 1
ATOM 1198 O O . ASP A 1 159 ? -4.103 -0.137 -4.250 1.00 98.00 159 ASP A O 1
ATOM 1202 N N . THR A 1 160 ? -3.250 1.506 -2.993 1.00 98.62 160 THR A N 1
ATOM 1203 C CA . THR A 1 160 ? -3.291 0.725 -1.747 1.00 98.62 160 THR A CA 1
ATOM 1204 C C . THR A 1 160 ? -4.730 0.422 -1.335 1.00 98.62 160 THR A C 1
ATOM 1206 O O . THR A 1 160 ? -5.056 -0.732 -1.065 1.00 98.62 160 THR A O 1
ATOM 1209 N N . VAL A 1 161 ? -5.610 1.428 -1.321 1.00 98.62 161 VAL A N 1
ATOM 1210 C CA . VAL A 1 161 ? -7.035 1.249 -0.994 1.00 98.62 161 VAL A CA 1
ATOM 1211 C C . VAL A 1 161 ? -7.735 0.358 -2.022 1.00 98.62 161 VAL A C 1
ATOM 1213 O O . VAL A 1 161 ? -8.512 -0.516 -1.642 1.00 98.62 161 VAL A O 1
ATOM 1216 N N . ASP A 1 162 ? -7.436 0.530 -3.312 1.00 98.19 162 ASP A N 1
ATOM 1217 C CA . ASP A 1 162 ? -7.937 -0.326 -4.389 1.00 98.19 162 ASP A CA 1
ATOM 1218 C C . ASP A 1 162 ? -7.483 -1.777 -4.227 1.00 98.19 162 ASP A C 1
ATOM 1220 O O . ASP A 1 162 ? -8.272 -2.698 -4.435 1.00 98.19 162 ASP A O 1
ATOM 1224 N N . LEU A 1 163 ? -6.224 -2.008 -3.851 1.00 98.19 163 LEU A N 1
ATOM 1225 C CA . LEU A 1 163 ? -5.732 -3.352 -3.586 1.00 98.19 163 LEU A CA 1
ATOM 1226 C C . LEU A 1 163 ? -6.451 -3.984 -2.393 1.00 98.19 163 LEU A C 1
ATOM 1228 O O . LEU A 1 163 ? -6.864 -5.136 -2.507 1.00 98.19 163 LEU A O 1
ATOM 1232 N N . ILE A 1 164 ? -6.615 -3.255 -1.285 1.00 98.62 164 ILE A N 1
ATOM 1233 C CA . ILE A 1 164 ? -7.343 -3.761 -0.114 1.00 98.62 164 ILE A CA 1
ATOM 1234 C C . ILE A 1 164 ? -8.764 -4.150 -0.532 1.00 98.62 164 ILE A C 1
ATOM 1236 O O . ILE A 1 164 ? -9.163 -5.285 -0.297 1.00 98.62 164 ILE A O 1
ATOM 1240 N N . ALA A 1 165 ? -9.485 -3.272 -1.238 1.00 98.38 165 ALA A N 1
ATOM 1241 C CA . ALA A 1 165 ? -10.834 -3.562 -1.725 1.00 98.38 165 ALA A CA 1
ATOM 1242 C C . ALA A 1 165 ? -10.877 -4.811 -2.625 1.00 98.38 165 ALA A C 1
ATOM 1244 O O . ALA A 1 165 ? -11.678 -5.706 -2.390 1.00 98.38 165 ALA A O 1
ATOM 1245 N N . ARG A 1 166 ? -9.954 -4.942 -3.591 1.00 97.50 166 ARG A N 1
ATOM 1246 C CA . ARG A 1 166 ? -9.872 -6.131 -4.464 1.00 97.50 166 ARG A CA 1
ATOM 1247 C C . ARG A 1 166 ? -9.602 -7.426 -3.695 1.00 97.50 166 ARG A C 1
ATOM 1249 O O . ARG A 1 166 ? -10.113 -8.475 -4.074 1.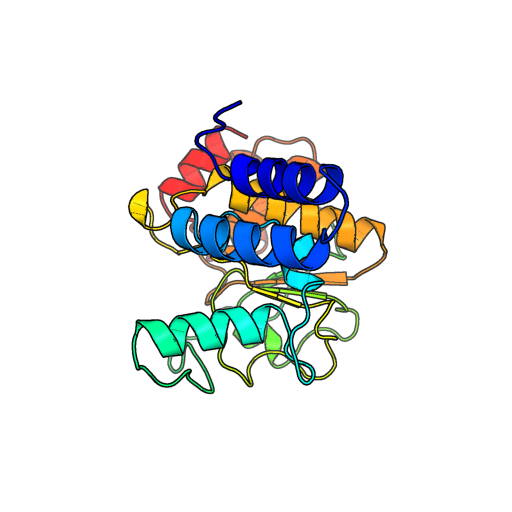00 97.50 166 ARG A O 1
ATOM 1256 N N . LEU A 1 167 ? -8.765 -7.376 -2.658 1.00 97.31 167 LEU A N 1
ATOM 1257 C CA . LEU A 1 167 ? -8.505 -8.532 -1.796 1.00 97.31 167 LEU A CA 1
ATOM 1258 C C . LEU A 1 167 ? -9.768 -8.906 -1.010 1.00 97.31 167 LEU A C 1
ATOM 1260 O O . LEU A 1 167 ? -10.131 -10.079 -0.964 1.00 97.31 167 LEU A O 1
ATOM 1264 N N . ARG A 1 168 ? -10.476 -7.912 -0.465 1.00 98.12 168 ARG A N 1
ATOM 1265 C CA . ARG A 1 168 ? -11.743 -8.112 0.249 1.00 98.12 168 ARG A CA 1
ATOM 1266 C C . ARG A 1 168 ? -12.838 -8.682 -0.653 1.00 98.12 168 ARG A C 1
ATOM 1268 O O . ARG A 1 168 ? -13.473 -9.658 -0.265 1.00 98.12 168 ARG A O 1
ATOM 1275 N N . ASP A 1 169 ? -12.980 -8.174 -1.876 1.00 97.69 169 ASP A N 1
ATOM 1276 C CA . ASP A 1 169 ? -13.902 -8.711 -2.890 1.00 97.69 169 ASP A CA 1
ATOM 1277 C C . ASP A 1 169 ? -13.569 -10.165 -3.274 1.00 97.69 169 ASP A C 1
ATOM 1279 O O . ASP A 1 169 ? -14.456 -10.943 -3.625 1.00 97.69 169 ASP A O 1
ATOM 1283 N N . ALA A 1 170 ? -12.294 -10.555 -3.177 1.00 96.69 170 ALA A N 1
ATOM 1284 C CA . ALA A 1 170 ? -11.838 -11.929 -3.377 1.00 96.69 170 ALA A CA 1
ATOM 1285 C C . ALA A 1 170 ? -12.023 -12.833 -2.139 1.00 96.69 170 ALA A C 1
ATOM 1287 O O . ALA A 1 170 ? -11.645 -14.003 -2.183 1.00 96.69 170 ALA A O 1
ATOM 1288 N N . GLY A 1 171 ? -12.602 -12.317 -1.049 1.00 97.62 171 GLY A N 1
ATOM 1289 C CA . GLY A 1 171 ? -12.853 -13.055 0.192 1.00 97.62 171 GLY A CA 1
ATOM 1290 C C . GLY A 1 171 ? -11.657 -13.133 1.146 1.00 97.62 171 GLY A C 1
ATOM 1291 O O . GLY A 1 171 ? -11.713 -13.878 2.121 1.00 97.62 171 GLY A O 1
ATOM 1292 N N . GLU A 1 172 ? -10.584 -12.381 0.894 1.00 97.81 172 GLU A N 1
ATOM 1293 C CA . GLU A 1 172 ? -9.383 -12.373 1.737 1.00 97.81 172 GLU A CA 1
ATOM 1294 C C . GLU A 1 172 ? -9.587 -11.540 2.996 1.00 97.81 172 GLU A C 1
ATOM 1296 O O . GLU A 1 172 ? -10.140 -10.447 2.920 1.00 97.81 172 GLU A O 1
ATOM 1301 N N . THR A 1 173 ? -9.046 -11.968 4.132 1.00 98.44 173 THR A N 1
ATOM 1302 C CA . THR A 1 173 ? -8.910 -11.108 5.316 1.00 98.44 173 THR A CA 1
ATOM 1303 C C . THR A 1 173 ? -7.549 -10.423 5.264 1.00 98.44 173 THR A C 1
ATOM 1305 O O . THR A 1 173 ? -6.513 -11.086 5.157 1.00 98.44 173 THR A O 1
ATOM 1308 N N . VAL A 1 174 ? -7.534 -9.093 5.329 1.00 98.62 174 VAL A N 1
ATOM 1309 C CA . VAL A 1 174 ? -6.343 -8.290 5.026 1.00 98.62 174 VAL A CA 1
ATOM 1310 C C . VAL A 1 174 ? -5.801 -7.642 6.287 1.00 98.62 174 VAL A C 1
ATOM 1312 O O . VAL A 1 174 ? -6.521 -6.898 6.939 1.00 98.62 174 VAL A O 1
ATOM 1315 N N . TYR A 1 175 ? -4.522 -7.845 6.594 1.00 98.69 175 TYR A N 1
ATOM 1316 C CA . TYR A 1 175 ? -3.820 -7.076 7.618 1.00 98.69 175 TYR A CA 1
ATOM 1317 C C . TYR A 1 175 ? -3.049 -5.907 7.000 1.00 98.69 175 TYR A C 1
ATOM 1319 O O . TYR A 1 175 ? -2.139 -6.105 6.195 1.00 98.69 175 TYR A O 1
ATOM 1327 N N . VAL A 1 176 ? -3.401 -4.683 7.388 1.00 98.69 176 VAL A N 1
ATOM 1328 C CA . VAL A 1 176 ? -2.765 -3.437 6.955 1.00 98.69 176 VAL A CA 1
ATOM 1329 C C . VAL A 1 176 ? -1.963 -2.862 8.111 1.00 98.69 176 VAL A C 1
ATOM 1331 O O . VAL A 1 176 ? -2.506 -2.531 9.165 1.00 98.69 176 VAL A O 1
ATOM 1334 N N . HIS A 1 177 ? -0.661 -2.685 7.922 1.00 98.31 177 HIS A N 1
ATOM 1335 C CA . HIS A 1 177 ? 0.182 -2.184 9.003 1.00 98.31 177 HIS A CA 1
ATOM 1336 C C . HIS A 1 177 ? 1.313 -1.295 8.510 1.00 98.31 177 HIS A C 1
ATOM 1338 O O . HIS A 1 177 ? 1.706 -1.331 7.351 1.00 98.31 177 HIS A O 1
ATOM 1344 N N . CYS A 1 178 ? 1.879 -0.509 9.415 1.00 97.50 178 CYS A N 1
ATOM 1345 C CA . CYS A 1 178 ? 3.147 0.177 9.217 1.00 97.50 178 CYS A CA 1
ATOM 1346 C C . CYS A 1 178 ? 4.084 -0.203 10.364 1.00 97.50 178 CYS A C 1
ATOM 1348 O O . CYS A 1 178 ? 3.961 -1.294 10.910 1.00 97.50 178 CYS A O 1
ATOM 1350 N N . VAL A 1 179 ? 5.022 0.666 10.737 1.00 96.00 179 VAL A N 1
ATOM 1351 C CA . VAL A 1 179 ? 5.953 0.375 11.836 1.00 96.00 179 VAL A CA 1
ATOM 1352 C C . VAL A 1 179 ? 5.269 0.455 13.198 1.00 96.00 179 VAL A C 1
ATOM 1354 O O . VAL A 1 179 ? 5.370 -0.485 13.965 1.00 96.00 179 VAL A O 1
ATOM 1357 N N . GLN A 1 180 ? 4.566 1.554 13.490 1.00 95.19 180 GLN A N 1
ATOM 1358 C CA . GLN A 1 180 ? 3.997 1.845 14.819 1.00 95.19 180 GLN A CA 1
ATOM 1359 C C . GLN A 1 180 ? 2.481 2.071 14.789 1.00 95.19 180 GLN A C 1
ATOM 1361 O O . GLN A 1 180 ? 1.935 2.637 15.719 1.00 95.19 180 GLN A O 1
ATOM 1366 N N . ALA A 1 181 ? 1.789 1.807 13.680 1.00 96.88 181 ALA A N 1
ATOM 1367 C CA . ALA A 1 181 ? 0.370 2.163 13.527 1.00 96.88 181 ALA A CA 1
ATOM 1368 C C . ALA A 1 181 ? 0.008 3.637 13.831 1.00 96.88 181 ALA A C 1
ATOM 1370 O O . ALA A 1 181 ? -1.154 3.964 14.040 1.00 96.88 181 ALA A O 1
ATOM 1371 N N . ARG A 1 182 ? 0.991 4.547 13.862 1.00 97.12 182 ARG A N 1
ATOM 1372 C CA . ARG A 1 182 ? 0.784 5.938 14.282 1.00 97.12 182 ARG A CA 1
ATOM 1373 C C . ARG A 1 182 ? 0.387 6.847 13.132 1.00 97.12 182 ARG A C 1
ATOM 1375 O O . ARG A 1 182 ? -0.448 7.715 13.311 1.00 97.12 182 ARG A O 1
ATOM 1382 N N . SER A 1 183 ? 0.985 6.677 11.957 1.00 98.19 183 SER A N 1
ATOM 1383 C CA . SER A 1 183 ? 0.804 7.631 10.855 1.00 98.19 183 SER A CA 1
ATOM 1384 C C . SER A 1 183 ? 0.280 6.969 9.584 1.00 98.19 183 SER A C 1
ATOM 1386 O O . SER A 1 183 ? -0.862 7.194 9.198 1.00 98.19 183 SER A O 1
ATOM 1388 N N . ARG A 1 184 ? 1.068 6.081 8.969 1.00 98.56 184 ARG A N 1
ATOM 1389 C CA . ARG A 1 184 ? 0.704 5.422 7.700 1.00 98.56 184 ARG A CA 1
ATOM 1390 C C . ARG A 1 184 ? -0.504 4.486 7.812 1.00 98.56 184 ARG A C 1
ATOM 1392 O O . ARG A 1 184 ? -1.386 4.569 6.968 1.00 98.56 184 ARG A O 1
ATOM 1399 N N . THR A 1 185 ? -0.566 3.638 8.847 1.00 98.56 185 THR A N 1
ATOM 1400 C CA . THR A 1 185 ? -1.722 2.750 9.075 1.00 98.56 185 THR A CA 1
ATOM 1401 C C . THR A 1 185 ? -3.025 3.540 9.199 1.00 98.56 185 THR A C 1
ATOM 1403 O O . THR A 1 185 ? -3.912 3.290 8.390 1.00 98.56 185 THR A O 1
ATOM 1406 N N . PRO A 1 186 ? -3.163 4.522 10.118 1.00 98.56 186 PRO A N 1
ATOM 1407 C CA . PRO A 1 186 ? -4.411 5.268 10.238 1.00 98.56 186 PRO A CA 1
ATOM 1408 C C . PRO A 1 186 ? -4.709 6.126 9.008 1.00 98.56 186 PRO A C 1
ATOM 1410 O O . PRO A 1 186 ? -5.875 6.330 8.704 1.00 98.56 186 PRO A O 1
ATOM 1413 N N . PHE A 1 187 ? -3.695 6.585 8.265 1.00 98.81 187 PHE A N 1
ATOM 1414 C CA . PHE A 1 187 ? -3.905 7.266 6.986 1.00 98.81 187 PHE A CA 1
ATOM 1415 C C . PHE A 1 187 ? -4.598 6.365 5.951 1.00 98.81 187 PHE A C 1
ATOM 1417 O O . PHE A 1 187 ? -5.655 6.726 5.441 1.00 98.81 187 PHE A O 1
ATOM 1424 N N . ILE A 1 188 ? -4.046 5.182 5.668 1.00 98.81 188 ILE A N 1
ATOM 1425 C CA . ILE A 1 188 ? -4.642 4.252 4.695 1.00 98.81 188 ILE A CA 1
ATOM 1426 C C . ILE A 1 188 ? -5.965 3.679 5.208 1.00 98.81 188 ILE A C 1
ATOM 1428 O O . ILE A 1 188 ? -6.909 3.551 4.432 1.00 98.81 188 ILE A O 1
ATOM 1432 N N . ALA A 1 189 ? -6.066 3.388 6.507 1.00 98.75 189 ALA A N 1
ATOM 1433 C CA . ALA A 1 189 ? -7.314 2.945 7.118 1.00 98.75 189 ALA A CA 1
ATOM 1434 C C . ALA A 1 189 ? -8.414 4.008 6.978 1.00 98.75 189 ALA A C 1
ATOM 1436 O O . ALA A 1 189 ? -9.530 3.668 6.607 1.00 98.75 189 ALA A O 1
ATOM 1437 N N . ALA A 1 190 ? -8.101 5.291 7.191 1.00 98.81 190 ALA A N 1
ATOM 1438 C CA . ALA A 1 190 ? -9.052 6.383 6.996 1.00 98.81 190 ALA A CA 1
ATOM 1439 C C . ALA A 1 190 ? -9.470 6.525 5.527 1.00 98.81 190 ALA A C 1
ATOM 1441 O O . ALA A 1 190 ? -10.656 6.654 5.252 1.00 98.81 190 ALA A O 1
ATOM 1442 N N . MET A 1 191 ? -8.530 6.433 4.579 1.00 98.75 191 MET A N 1
ATOM 1443 C CA . MET A 1 191 ? -8.852 6.443 3.144 1.00 98.75 191 MET A CA 1
ATOM 1444 C C . MET A 1 191 ? -9.778 5.279 2.752 1.00 98.75 191 MET A C 1
ATOM 1446 O O . MET A 1 191 ? -10.723 5.458 1.985 1.00 98.75 191 MET A O 1
ATOM 1450 N N . TYR A 1 192 ? -9.522 4.080 3.285 1.00 98.75 192 TYR A N 1
ATOM 1451 C CA . TYR A 1 192 ? -10.370 2.912 3.054 1.00 98.75 192 TYR A CA 1
ATOM 1452 C C . TYR A 1 192 ? -11.759 3.091 3.678 1.00 98.75 192 TYR A C 1
ATOM 1454 O O . TYR A 1 192 ? -12.757 2.923 2.981 1.00 98.75 192 TYR A O 1
ATOM 1462 N N . THR A 1 193 ? -11.832 3.506 4.948 1.00 98.62 193 THR A N 1
ATOM 1463 C CA . THR A 1 193 ? -13.087 3.811 5.655 1.00 98.62 193 THR A CA 1
ATOM 1464 C C . THR A 1 193 ? -13.909 4.867 4.915 1.00 98.62 193 THR A C 1
ATOM 1466 O O . THR A 1 193 ? -15.101 4.666 4.706 1.00 98.62 193 THR A O 1
ATOM 1469 N N . ALA A 1 194 ? -13.287 5.957 4.455 1.00 98.56 194 ALA A N 1
ATOM 1470 C CA . ALA A 1 194 ? -13.951 7.004 3.679 1.00 98.56 194 ALA A CA 1
ATOM 1471 C C . ALA A 1 194 ? -14.631 6.436 2.426 1.00 98.56 194 ALA A C 1
ATOM 1473 O O . ALA A 1 194 ? -15.808 6.698 2.175 1.00 98.56 194 ALA A O 1
ATOM 1474 N N . ARG A 1 195 ? -13.919 5.576 1.684 1.00 97.81 195 ARG A N 1
ATOM 1475 C CA . ARG A 1 195 ? -14.443 4.913 0.486 1.00 97.81 195 ARG A CA 1
ATOM 1476 C C . ARG A 1 195 ? -15.628 3.998 0.787 1.00 97.81 195 ARG A C 1
ATOM 1478 O O . ARG A 1 195 ? -16.619 4.061 0.066 1.00 97.81 195 ARG A O 1
ATOM 1485 N N . VAL A 1 196 ? -15.513 3.114 1.780 1.00 97.69 196 VAL A N 1
ATOM 1486 C CA . VAL A 1 196 ? -16.549 2.094 2.036 1.00 97.69 196 VAL A CA 1
ATOM 1487 C C . VAL A 1 196 ? -17.774 2.669 2.746 1.00 97.69 196 VAL A C 1
ATOM 1489 O O . VAL A 1 196 ? -18.888 2.225 2.486 1.00 97.69 196 VAL A O 1
ATOM 1492 N N . SER A 1 197 ? -17.583 3.683 3.593 1.00 97.00 197 SER A N 1
ATOM 1493 C CA . SER A 1 197 ? -18.661 4.337 4.343 1.00 97.00 197 SER A CA 1
ATOM 1494 C C . SER A 1 197 ? -19.260 5.545 3.614 1.00 97.00 197 SER A C 1
ATOM 1496 O O . SER A 1 197 ? -20.305 6.043 4.027 1.00 97.00 197 SER A O 1
ATOM 1498 N N . GLY A 1 198 ? -18.621 6.038 2.546 1.00 97.25 198 GLY A N 1
ATOM 1499 C CA . GLY A 1 198 ? -19.069 7.222 1.806 1.00 97.25 198 GLY A CA 1
ATOM 1500 C C . GLY A 1 198 ? -18.994 8.516 2.624 1.00 97.25 198 GLY A C 1
ATOM 1501 O O . GLY A 1 198 ? -19.847 9.389 2.469 1.00 97.25 198 GLY A O 1
ATOM 1502 N N . VAL A 1 199 ? -18.007 8.624 3.518 1.00 98.06 199 VAL A N 1
ATOM 1503 C CA . VAL A 1 199 ? -17.803 9.779 4.409 1.00 98.06 199 VAL A CA 1
ATOM 1504 C C . VAL A 1 199 ? -16.500 10.507 4.064 1.00 98.06 199 VAL A C 1
ATOM 1506 O O . VAL A 1 199 ? -15.581 9.864 3.562 1.00 98.06 199 VAL A O 1
ATOM 1509 N N . PRO A 1 200 ? -16.369 11.815 4.360 1.00 98.38 200 PRO A N 1
ATOM 1510 C CA . PRO A 1 200 ? -15.125 12.549 4.117 1.00 98.38 200 PRO A CA 1
ATOM 1511 C C . PRO A 1 200 ? -13.921 11.942 4.851 1.00 98.38 200 PRO A C 1
ATOM 1513 O O . PRO A 1 200 ? -14.050 11.476 5.989 1.00 98.38 200 PRO A O 1
ATOM 1516 N N . GLY A 1 201 ? -12.726 12.034 4.264 1.00 98.12 201 GLY A N 1
ATOM 1517 C CA . GLY A 1 201 ? -11.490 11.467 4.812 1.00 98.12 201 GLY A CA 1
ATOM 1518 C C . GLY A 1 201 ? -11.151 11.957 6.224 1.00 98.12 201 GLY A C 1
ATOM 1519 O O . GLY A 1 201 ? -10.708 11.179 7.071 1.00 98.12 201 GLY A O 1
ATOM 1520 N N . VAL A 1 202 ? -11.432 13.227 6.531 1.00 98.06 202 VAL A N 1
ATOM 1521 C CA . VAL A 1 202 ? -11.250 13.796 7.881 1.00 98.06 202 VAL A CA 1
ATOM 1522 C C . VAL A 1 202 ? -12.174 13.134 8.907 1.00 98.06 202 VAL A C 1
ATOM 1524 O O . VAL A 1 202 ? -11.746 12.856 10.030 1.00 98.06 202 VAL A O 1
ATOM 1527 N N . GLN A 1 203 ? -13.423 12.851 8.530 1.00 98.31 203 GLN A N 1
ATOM 1528 C CA . GLN A 1 203 ? -14.365 12.140 9.393 1.00 98.31 203 GLN A CA 1
ATOM 1529 C C . GLN A 1 203 ? -13.926 10.684 9.580 1.00 98.31 203 GLN A C 1
ATOM 1531 O O . GLN A 1 203 ? -13.862 10.206 10.712 1.00 98.31 203 GLN A O 1
ATOM 1536 N N . ALA A 1 204 ? -13.545 10.007 8.497 1.00 98.38 204 ALA A N 1
ATOM 1537 C CA . ALA A 1 204 ? -13.036 8.642 8.555 1.00 98.38 204 ALA A CA 1
ATOM 1538 C C . ALA A 1 204 ? -11.803 8.522 9.469 1.00 98.38 204 ALA A C 1
ATOM 1540 O O . ALA A 1 204 ? -11.691 7.576 10.247 1.00 98.38 204 ALA A O 1
ATOM 1541 N N . LEU A 1 205 ? -10.896 9.506 9.444 1.00 98.50 205 LEU A N 1
ATOM 1542 C CA . LEU A 1 205 ? -9.753 9.539 10.356 1.00 98.50 205 LEU A CA 1
ATOM 1543 C C . LEU A 1 205 ? -10.182 9.673 11.819 1.00 98.50 205 LEU A C 1
ATOM 1545 O O . LEU A 1 205 ? -9.588 9.027 12.684 1.00 98.50 205 LEU A O 1
ATOM 1549 N N . HIS A 1 206 ? -11.196 10.489 12.111 1.00 97.56 206 HIS A N 1
ATOM 1550 C CA . HIS A 1 206 ? -11.734 10.597 13.465 1.00 97.56 206 HIS A CA 1
ATOM 1551 C C . HIS A 1 206 ? -12.285 9.250 13.959 1.00 97.56 206 HIS A C 1
ATOM 1553 O O . HIS A 1 206 ? -12.006 8.865 15.094 1.00 97.56 206 HIS A O 1
ATOM 1559 N N . GLU A 1 207 ? -13.005 8.514 13.108 1.00 97.06 207 GLU A N 1
ATOM 1560 C CA . GLU A 1 207 ? -13.536 7.178 13.416 1.00 97.06 207 GLU A CA 1
ATOM 1561 C C . GLU A 1 207 ? -12.414 6.157 13.655 1.00 97.06 207 GLU A C 1
ATOM 1563 O O . GLU A 1 207 ? -12.391 5.489 14.689 1.00 97.06 207 GLU A O 1
ATOM 1568 N N . VAL A 1 208 ? -11.419 6.103 12.764 1.00 97.75 208 VAL A N 1
ATOM 1569 C CA . VAL A 1 208 ? -10.235 5.238 12.916 1.00 97.75 208 VAL A CA 1
ATOM 1570 C C . VAL A 1 208 ? -9.459 5.564 14.193 1.00 97.75 208 VAL A C 1
ATOM 1572 O O . VAL A 1 208 ? -8.972 4.658 14.868 1.00 97.75 208 VAL A O 1
ATOM 1575 N N . SER A 1 209 ? -9.374 6.840 14.571 1.00 97.06 209 SER A N 1
ATOM 1576 C CA . SER A 1 209 ? -8.670 7.265 15.789 1.00 97.06 209 SER A CA 1
ATOM 1577 C C . SER A 1 209 ? -9.356 6.791 17.076 1.00 97.06 209 SER A C 1
ATOM 1579 O O . SER A 1 209 ? -8.701 6.717 18.111 1.00 97.06 209 SER A O 1
ATOM 1581 N N . GLN A 1 210 ? -10.642 6.412 17.029 1.00 95.00 210 GLN A N 1
ATOM 1582 C CA . GLN A 1 210 ? -11.302 5.757 18.168 1.00 95.00 210 GLN A CA 1
ATOM 1583 C C . GLN A 1 210 ? -10.808 4.316 18.371 1.00 95.00 210 GLN A C 1
ATOM 1585 O O . GLN A 1 210 ? -10.836 3.813 19.491 1.00 95.00 210 GLN A O 1
ATOM 1590 N N . GLN A 1 211 ? -10.350 3.652 17.302 1.00 93.25 211 GLN A N 1
ATOM 1591 C CA . GLN A 1 211 ? -9.798 2.291 17.347 1.00 93.25 211 GLN A CA 1
ATOM 1592 C C . GLN A 1 211 ? -8.277 2.275 17.539 1.00 93.25 211 GLN A C 1
ATOM 1594 O O . GLN A 1 211 ? -7.740 1.346 18.135 1.00 93.25 211 GLN A O 1
ATOM 1599 N N . LEU A 1 212 ? -7.589 3.306 17.040 1.00 94.12 212 LEU A N 1
ATOM 1600 C CA . LEU A 1 212 ? -6.147 3.510 17.163 1.00 94.12 212 LEU A CA 1
ATOM 1601 C C . LEU A 1 212 ? -5.883 4.847 17.882 1.00 94.12 212 LEU A C 1
ATOM 1603 O O . LEU A 1 212 ? -5.626 5.848 17.213 1.00 94.12 212 LEU A O 1
ATOM 1607 N N . PRO A 1 213 ? -5.929 4.907 19.227 1.00 90.44 213 PRO A N 1
ATOM 1608 C CA . PRO A 1 213 ? -5.825 6.166 19.978 1.00 90.44 213 PRO A CA 1
ATOM 1609 C C . PRO A 1 213 ? -4.516 6.938 19.757 1.00 90.44 213 PRO A C 1
ATOM 1611 O O . PRO A 1 213 ? -4.457 8.154 19.923 1.00 90.44 213 PRO A O 1
ATOM 1614 N N . GLN A 1 214 ? -3.451 6.239 19.368 1.00 92.75 214 GLN A N 1
ATOM 1615 C CA . GLN A 1 214 ? -2.155 6.806 19.009 1.00 92.75 214 GLN A CA 1
ATOM 1616 C C . GLN A 1 214 ? -2.130 7.434 17.607 1.00 92.75 214 GLN A C 1
ATOM 1618 O O . GLN A 1 214 ? -1.100 7.991 17.221 1.00 92.75 214 GLN A O 1
ATOM 1623 N N . ALA A 1 215 ? -3.213 7.329 16.827 1.00 96.94 215 ALA A N 1
ATOM 1624 C CA . ALA A 1 215 ? -3.282 7.813 15.457 1.00 96.94 215 ALA A CA 1
ATOM 1625 C C . ALA A 1 215 ? -2.954 9.307 15.368 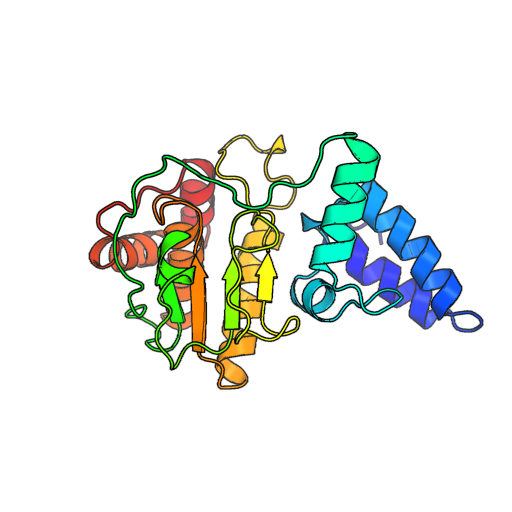1.00 96.94 215 ALA A C 1
ATOM 1627 O O . ALA A 1 215 ? -3.607 10.185 15.923 1.00 96.94 215 ALA A O 1
ATOM 1628 N N . HIS A 1 216 ? -1.901 9.591 14.620 1.00 97.44 216 HIS A N 1
ATOM 1629 C CA . HIS A 1 216 ? -1.405 10.918 14.339 1.00 97.44 216 HIS A CA 1
ATOM 1630 C C . HIS A 1 216 ? -0.685 10.928 12.974 1.00 97.44 216 HIS A C 1
ATOM 1632 O O . HIS A 1 216 ? 0.546 11.075 12.934 1.00 97.44 216 HIS A O 1
ATOM 1638 N N . PRO A 1 217 ? -1.419 10.779 11.844 1.00 98.38 217 PRO A N 1
ATOM 1639 C CA . PRO A 1 217 ? -0.852 10.917 10.501 1.00 98.38 217 PRO A CA 1
ATOM 1640 C C . PRO A 1 217 ? -0.022 12.187 10.359 1.00 98.38 217 PRO A C 1
ATOM 1642 O O . PRO A 1 217 ? -0.339 13.215 10.957 1.00 98.38 217 PRO A O 1
ATOM 1645 N N . ASN A 1 218 ? 1.060 12.148 9.590 1.00 98.44 218 ASN A N 1
ATOM 1646 C CA . ASN A 1 218 ? 1.858 13.348 9.357 1.00 98.44 218 ASN A CA 1
ATOM 1647 C C . ASN A 1 218 ? 1.048 14.429 8.598 1.00 98.44 218 ASN A C 1
ATOM 1649 O O . ASN A 1 218 ? -0.066 14.199 8.122 1.00 98.44 218 ASN A O 1
ATOM 1653 N N . ARG A 1 219 ? 1.596 15.648 8.497 1.00 98.12 219 ARG A N 1
ATOM 1654 C CA . ARG A 1 219 ? 0.874 16.784 7.892 1.00 98.12 219 ARG A CA 1
ATOM 1655 C C . ARG A 1 219 ? 0.479 16.553 6.426 1.00 98.12 219 ARG A C 1
ATOM 1657 O O . ARG A 1 219 ? -0.581 17.028 6.044 1.00 98.12 219 ARG A O 1
ATOM 1664 N N . ALA A 1 220 ? 1.284 15.834 5.639 1.00 97.81 220 ALA A N 1
ATOM 1665 C CA . ALA A 1 220 ? 0.984 15.577 4.230 1.00 97.81 220 ALA A CA 1
ATOM 1666 C C . ALA A 1 220 ? -0.184 14.593 4.092 1.00 97.81 220 ALA A C 1
ATOM 1668 O O . ALA A 1 220 ? -1.098 14.829 3.314 1.00 97.81 220 ALA A O 1
ATOM 1669 N N . PHE A 1 221 ? -0.209 13.544 4.916 1.00 98.50 221 PHE A N 1
ATOM 1670 C CA . PHE A 1 221 ? -1.307 12.575 4.940 1.00 98.50 221 PHE A CA 1
ATOM 1671 C C . PHE A 1 221 ? -2.624 13.193 5.412 1.00 98.50 221 PHE A C 1
ATOM 1673 O O . PHE A 1 221 ? -3.673 12.910 4.843 1.00 98.50 221 PHE A O 1
ATOM 1680 N N . ARG A 1 222 ? -2.582 14.074 6.421 1.00 98.31 222 ARG A N 1
ATOM 1681 C CA . ARG A 1 222 ? -3.774 14.823 6.850 1.00 98.31 222 ARG A CA 1
ATOM 1682 C C . ARG A 1 222 ? -4.273 15.796 5.786 1.00 98.31 222 ARG A C 1
ATOM 1684 O O . ARG A 1 222 ? -5.478 15.919 5.635 1.00 98.31 222 ARG A O 1
ATOM 1691 N N . ALA A 1 223 ? -3.364 16.480 5.088 1.00 97.81 223 ALA A N 1
ATOM 1692 C CA . ALA A 1 223 ? -3.735 17.351 3.977 1.00 97.81 223 ALA A CA 1
ATOM 1693 C C . ALA A 1 223 ? -4.412 16.538 2.869 1.00 97.81 223 ALA A C 1
ATOM 1695 O O . ALA A 1 223 ? -5.501 16.896 2.452 1.00 97.81 223 ALA A O 1
ATOM 1696 N N . HIS A 1 224 ? -3.837 15.388 2.503 1.00 97.62 224 HIS A N 1
ATOM 1697 C CA . HIS A 1 224 ? -4.443 14.488 1.528 1.00 97.62 224 HIS A CA 1
ATOM 1698 C C . HIS A 1 224 ? -5.853 14.055 1.948 1.00 97.62 224 HIS A C 1
ATOM 1700 O O . HIS A 1 224 ? -6.774 14.205 1.166 1.00 97.62 224 HIS A O 1
ATOM 1706 N N . LEU A 1 225 ? -6.049 13.612 3.198 1.00 97.94 225 LEU A N 1
ATOM 1707 C CA . LEU A 1 225 ? -7.367 13.237 3.741 1.00 97.94 225 LEU A CA 1
ATOM 1708 C C . LEU A 1 225 ? -8.400 14.374 3.766 1.00 97.94 225 LEU A C 1
ATOM 1710 O O . LEU A 1 225 ? -9.588 14.093 3.887 1.00 97.94 225 LEU A O 1
ATOM 1714 N N . ALA A 1 226 ? -7.973 15.637 3.722 1.00 96.75 226 ALA A N 1
ATOM 1715 C CA . ALA A 1 226 ? -8.886 16.774 3.647 1.00 96.75 226 ALA A CA 1
ATOM 1716 C C . ALA A 1 226 ? -9.477 16.966 2.242 1.00 96.75 226 ALA A C 1
ATOM 1718 O O . ALA A 1 226 ? -10.524 17.598 2.118 1.00 96.75 226 ALA A O 1
ATOM 1719 N N . ASP A 1 227 ? -8.828 16.398 1.223 1.00 93.94 227 ASP A N 1
ATOM 1720 C CA . ASP A 1 227 ? -9.220 16.506 -0.182 1.00 93.94 227 ASP A CA 1
ATOM 1721 C C . ASP A 1 227 ? -10.054 15.302 -0.673 1.00 93.94 227 ASP A C 1
ATOM 1723 O O . ASP A 1 227 ? -10.485 15.300 -1.829 1.00 93.94 227 ASP A O 1
ATOM 1727 N N . VAL A 1 228 ? -10.276 14.283 0.175 1.00 87.50 228 VAL A N 1
ATOM 1728 C CA . VAL A 1 228 ? -10.956 13.010 -0.171 1.00 87.50 228 VAL A CA 1
ATOM 1729 C C . VAL A 1 228 ? -12.250 12.794 0.600 1.00 87.50 228 VAL A C 1
ATOM 1731 O O . VAL A 1 228 ? -12.340 13.219 1.776 1.00 87.50 228 VAL A O 1
#

Radius of gyration: 17.63 Å; chains: 1; bounding box: 45×36×53 Å

Secondary structure (DSSP, 8-state):
----STHHHHHHHHHHHHT-SSHHHHHHHHHHHHHHHH-GGGS-HHHHHH-EETTTEEHHHHHHHHHHHHH-PPPPSSS-TTPPP--S-EEETTEEEEEEE-GGGGGG--TT--EEEESS---TT-S-TTS-GGGEEE----S---GGG-TTHHHHHHHHHHHHHHHHHTT--EEEE-SSSSSHHHHHHHHHHHHHHT--HHHHHHHHHHH-TT----HHHHHHHH--

Foldseek 3Di:
DPPVALVCLVVQLVVLQVVDDPSVVSSVVSNVVSCVVHNPLSDQQLVQLVDADPPGRGSLRVNQVVVCVVPVDDFAQFPDPPDDFQDAWAQQPLGSLETEGALCNQVPPDPQAAAEEEQEDGHPNSHDPNHDSSRYTYQQHDQDLDCVSPVRVVVSLVSSLVVVVVCVVVVGRYYYYYHHSAARRLLSQLVNSCVSVVHQSLVSSVSSCVVVVNHDHDPNSVVVSNVD